Protein AF-A0A927MWQ9-F1 (afdb_monomer)

Mean predicted aligned error: 20.73 Å

Organism: NCBI:txid648752

Nearest PDB structures (foldseek):
  7pga-assembly1_B  TM=5.896E-01  e=6.329E-02  Streptomyces peucetius
  5d4s-assembly1_B  TM=5.441E-01  e=3.940E-01  Bacillus subtilis subsp. subtilis str. 168
  3tqn-assembly2_B  TM=5.685E-01  e=5.028E-01  Coxiella burnetii

pLDDT: mean 70.37, std 17.53, range [33.16, 91.94]

Solvent-accessible surface area (backbone atoms only — not comparable to full-atom values): 16957 Å² total; per-residue (Å²): 124,52,84,83,68,76,65,81,83,90,85,85,72,97,57,63,54,71,65,41,77,80,50,37,62,71,57,45,51,58,53,49,46,38,85,32,76,46,51,57,44,93,63,78,66,34,61,82,68,41,76,72,59,88,68,61,41,71,74,42,64,91,49,90,54,42,32,33,36,33,29,45,63,103,80,45,60,79,43,87,38,74,59,83,85,75,89,52,86,78,53,47,63,75,78,70,35,81,70,84,69,60,54,75,65,55,46,51,48,54,51,49,52,60,71,42,43,67,58,51,53,50,51,53,50,51,54,51,49,49,51,50,51,34,38,74,72,64,78,36,55,70,66,60,56,50,51,53,54,50,52,53,52,52,53,50,50,52,53,48,49,75,76,57,64,99,79,72,94,74,92,64,72,69,68,68,62,52,60,64,60,69,78,69,66,80,82,72,82,90,72,69,80,89,75,70,77,79,82,74,55,67,69,57,55,50,53,50,52,51,53,52,49,33,36,72,75,65,31,36,35,67,72,46,35,47,52,55,43,44,72,73,74,79,27,92,78,66,48,70,71,54,53,54,51,54,52,52,52,34,36,74,72,58,55,30,42,83,73,55,99,67,31,45,42,69,48,78,74,76,72,88,71,132

Secondary structure (DSSP, 8-state):
-GGGTT-------S--STTGGGG-HHHHHHHHTSSEEE---S-STTTTTSTT--S-TTTS---TTEEEEE--STT---EEEEPPP---TTSGGGTTS------HHHHHHHHHHHHHHHHHHHHHHHHHHHHHHHHHTTSS-HHHHHHHHHHHHHHHHHHHHHH---S------HHHHHHHHHTT--------GGG-PPPPPHHHHHHHHHHHHHHHTT--SHHHHHHHHHHTSS-TT--HHHHHHHHHHHHHTTSEEE-STT-EEE--------

Foldseek 3Di:
DVVVVPDDDDDDDPDQACCPPNNDLVVLCVVLQAKDKQAADPDQRNVVSRPQPPDRSPPFDPDPQWTWIFHDDPPTDIDIGGDDDDPDPPPCCVVPVPDPPDDPVSVVVVVVCVVCVVVVVQVVVVVVVVLVVCCVVVVDPPVRSVVVVVVVVVVVVVVCVVVDDPDDPPPDDPVVVVVVVVVPDDDDPDDDPVPDDRDDDPVLVVVLVLLLVQQVVPQFALVSSLVVLVVVVNRPPDDSVNSVVSLVVCVVVVQWDDPPPRTIHGDPPPDPDD

Structure (mmCIF, N/CA/C/O backbone):
data_AF-A0A927MWQ9-F1
#
_entry.id   AF-A0A927MWQ9-F1
#
loop_
_atom_site.group_PDB
_atom_site.id
_atom_site.type_symbol
_atom_site.label_atom_id
_atom_site.label_alt_id
_atom_site.label_comp_id
_atom_site.label_asym_id
_atom_site.label_entity_id
_atom_site.label_seq_id
_atom_site.pdbx_PDB_ins_code
_atom_site.Cartn_x
_atom_site.Cartn_y
_atom_site.Cartn_z
_atom_site.occupancy
_atom_site.B_iso_or_equiv
_atom_site.auth_seq_id
_atom_site.auth_comp_id
_atom_site.auth_asym_id
_atom_site.auth_atom_id
_atom_site.pdbx_PDB_model_num
ATOM 1 N N . MET A 1 1 ? -0.103 0.915 5.806 1.00 45.41 1 MET A N 1
ATOM 2 C CA . MET A 1 1 ? -1.180 1.920 5.985 1.00 45.41 1 MET A CA 1
ATOM 3 C C . MET A 1 1 ? -1.456 2.758 4.732 1.00 45.41 1 MET A C 1
ATOM 5 O O . MET A 1 1 ? -2.535 3.322 4.645 1.00 45.41 1 MET A O 1
ATOM 9 N N . THR A 1 2 ? -0.574 2.782 3.728 1.00 51.47 2 THR A N 1
ATOM 10 C CA . THR A 1 2 ? -0.727 3.578 2.491 1.00 51.47 2 THR A CA 1
ATOM 11 C C . THR A 1 2 ? -1.899 3.175 1.587 1.00 51.47 2 THR A C 1
ATOM 13 O O . THR A 1 2 ? -2.479 4.044 0.949 1.00 51.47 2 THR A O 1
ATOM 16 N N . ARG A 1 3 ? -2.340 1.903 1.594 1.00 53.06 3 ARG A N 1
ATOM 17 C CA . ARG A 1 3 ? -3.482 1.439 0.768 1.00 53.06 3 ARG A CA 1
ATOM 18 C C . ARG A 1 3 ? -4.790 2.209 1.003 1.00 53.06 3 ARG A C 1
ATOM 20 O O . ARG A 1 3 ? -5.595 2.296 0.089 1.00 53.06 3 ARG A O 1
ATOM 27 N N . LYS A 1 4 ? -5.012 2.752 2.207 1.00 55.97 4 LYS A N 1
ATOM 28 C CA . LYS A 1 4 ? -6.242 3.493 2.548 1.00 55.97 4 LYS A CA 1
ATOM 29 C C . LYS A 1 4 ? -6.189 4.970 2.130 1.00 55.97 4 LYS A C 1
ATOM 31 O O . LYS A 1 4 ? -7.224 5.616 2.092 1.00 55.97 4 LYS A O 1
ATOM 36 N N . LEU A 1 5 ? -4.999 5.491 1.830 1.00 62.94 5 LEU A N 1
ATOM 37 C CA . LEU A 1 5 ? -4.763 6.910 1.542 1.00 62.94 5 LEU A CA 1
ATOM 38 C C . LEU A 1 5 ? -4.734 7.223 0.038 1.00 62.94 5 LEU A C 1
ATOM 40 O O . LEU A 1 5 ? -4.478 8.359 -0.332 1.00 62.94 5 LEU A O 1
ATOM 44 N N . GLY A 1 6 ? -4.930 6.228 -0.837 1.00 67.44 6 GLY A N 1
ATOM 45 C CA . GLY A 1 6 ? -4.863 6.427 -2.292 1.00 67.44 6 GLY A CA 1
ATOM 46 C C . GLY A 1 6 ? -3.461 6.750 -2.827 1.00 67.44 6 GLY A C 1
ATOM 47 O O . GLY A 1 6 ? -3.308 7.054 -4.004 1.00 67.44 6 GLY A O 1
ATOM 48 N N . ILE A 1 7 ? -2.425 6.659 -1.988 1.00 72.88 7 ILE A N 1
ATOM 49 C CA . ILE A 1 7 ? -1.042 6.925 -2.389 1.00 72.88 7 ILE A CA 1
ATOM 50 C C . ILE A 1 7 ? -0.521 5.723 -3.177 1.00 72.88 7 ILE A C 1
ATOM 52 O O . ILE A 1 7 ? -0.469 4.601 -2.660 1.00 72.88 7 ILE A O 1
ATOM 56 N N . SER A 1 8 ? -0.115 5.973 -4.421 1.00 73.81 8 SER A N 1
ATOM 57 C CA . SER A 1 8 ? 0.538 4.990 -5.282 1.00 73.81 8 SER A CA 1
ATOM 58 C C . SER A 1 8 ? 2.013 5.338 -5.466 1.00 73.81 8 SER A C 1
ATOM 60 O O . SER A 1 8 ? 2.394 6.506 -5.482 1.00 73.81 8 SER A O 1
ATOM 62 N N . TYR A 1 9 ? 2.848 4.308 -5.581 1.00 79.88 9 TYR A N 1
ATOM 63 C CA . TYR A 1 9 ? 4.270 4.456 -5.867 1.00 79.88 9 TYR A CA 1
ATOM 64 C C . TYR A 1 9 ? 4.565 3.775 -7.196 1.00 79.88 9 TYR A C 1
ATOM 66 O O . TYR A 1 9 ? 4.221 2.607 -7.381 1.00 79.88 9 TYR A O 1
ATOM 74 N N . VAL A 1 10 ? 5.227 4.493 -8.100 1.00 83.31 10 VAL A N 1
ATOM 75 C CA . VAL A 1 10 ? 5.807 3.919 -9.315 1.00 83.31 10 VAL A CA 1
ATOM 76 C C . VAL A 1 10 ? 7.297 3.779 -9.066 1.00 83.31 10 VAL A C 1
ATOM 78 O O . VAL A 1 10 ? 8.009 4.773 -8.943 1.00 83.31 10 VAL A O 1
ATOM 81 N N . VAL A 1 11 ? 7.762 2.538 -8.942 1.00 84.81 11 VAL A N 1
ATOM 82 C CA . VAL A 1 11 ? 9.167 2.247 -8.657 1.00 84.81 11 VAL A CA 1
ATOM 83 C C . VAL A 1 11 ? 9.769 1.528 -9.851 1.00 84.81 11 VAL A C 1
ATOM 85 O O . VAL A 1 11 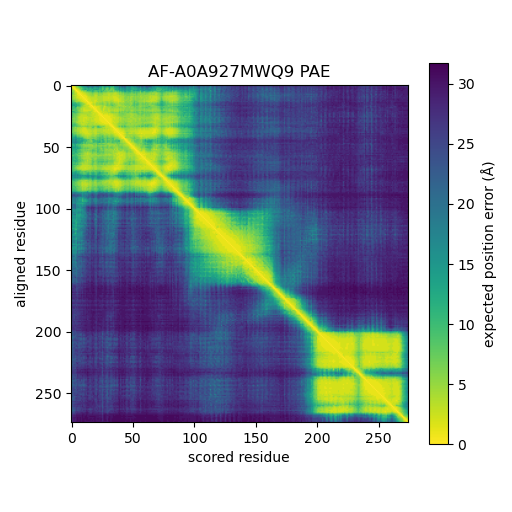? 9.248 0.511 -10.302 1.00 84.81 11 VAL A O 1
ATOM 88 N N . ILE A 1 12 ? 10.868 2.070 -10.368 1.00 86.56 12 ILE A N 1
ATOM 89 C CA . ILE A 1 12 ? 11.536 1.566 -11.565 1.00 86.56 12 ILE A CA 1
ATOM 90 C C . ILE A 1 12 ? 12.977 1.250 -11.192 1.00 86.56 12 ILE A C 1
ATOM 92 O O . ILE A 1 12 ? 13.661 2.061 -10.569 1.00 86.56 12 ILE A O 1
ATOM 96 N N . SER A 1 13 ? 13.449 0.069 -11.579 1.00 84.75 13 SER A N 1
ATOM 97 C CA . SER A 1 13 ? 14.860 -0.279 -11.480 1.00 84.75 13 SER A CA 1
ATOM 98 C C . SER A 1 13 ? 15.329 -0.943 -12.762 1.00 84.75 13 SER A C 1
ATOM 100 O O . SER A 1 13 ? 14.614 -1.749 -13.353 1.00 84.75 13 SER A O 1
ATOM 102 N N . GLN A 1 14 ? 16.546 -0.605 -13.180 1.00 84.25 14 GLN A N 1
ATOM 103 C CA . GLN A 1 14 ? 17.229 -1.268 -14.292 1.00 84.25 14 GLN A CA 1
ATOM 104 C C . GLN A 1 14 ? 17.866 -2.594 -13.860 1.00 84.25 14 GLN A C 1
ATOM 106 O O . GLN A 1 14 ? 18.184 -3.433 -14.699 1.00 84.25 14 GLN A O 1
ATOM 111 N N . TYR A 1 15 ? 18.057 -2.786 -12.551 1.00 80.81 15 TYR A N 1
ATOM 112 C CA . TYR A 1 15 ? 18.661 -3.980 -11.987 1.00 80.81 15 TYR A CA 1
ATOM 113 C C . TYR A 1 15 ? 17.627 -4.759 -11.180 1.00 80.81 15 TYR A C 1
ATOM 115 O O . TYR A 1 15 ? 16.856 -4.190 -10.411 1.00 80.81 15 TYR A O 1
ATOM 123 N N . ALA A 1 16 ? 17.624 -6.077 -11.335 1.00 70.44 16 ALA A N 1
ATOM 124 C CA . ALA A 1 16 ? 16.647 -6.960 -10.704 1.00 70.44 16 ALA A CA 1
ATOM 125 C C . ALA A 1 16 ? 17.292 -7.965 -9.731 1.00 70.44 16 ALA A C 1
ATOM 127 O O . ALA A 1 16 ? 16.778 -9.063 -9.540 1.00 70.44 16 ALA A O 1
ATOM 128 N N . GLY A 1 17 ? 18.449 -7.617 -9.159 1.00 75.00 17 GLY A N 1
ATOM 129 C CA . GLY A 1 17 ? 19.156 -8.448 -8.181 1.00 75.00 17 GLY A CA 1
ATOM 130 C C . GLY A 1 17 ? 18.901 -8.038 -6.727 1.00 75.00 17 GLY A C 1
ATOM 131 O O . GLY A 1 17 ? 18.121 -7.134 -6.440 1.00 75.00 17 GLY A O 1
ATOM 132 N N . LEU A 1 18 ? 19.603 -8.687 -5.792 1.00 78.19 18 LEU A N 1
ATOM 133 C CA . LEU A 1 18 ? 19.483 -8.416 -4.353 1.00 78.19 18 LEU A CA 1
ATOM 134 C C . LEU A 1 18 ? 19.616 -6.935 -3.948 1.00 78.19 18 LEU A C 1
ATOM 136 O O . LEU A 1 18 ? 18.773 -6.496 -3.172 1.00 78.19 18 LEU A O 1
ATOM 140 N N . PRO A 1 19 ? 20.604 -6.152 -4.434 1.00 81.69 19 PRO A N 1
ATOM 141 C CA . PRO A 1 19 ? 20.766 -4.754 -4.021 1.00 81.69 19 PRO A CA 1
ATOM 142 C C . PRO A 1 19 ? 19.640 -3.823 -4.491 1.00 81.69 19 PRO A C 1
ATOM 144 O O . PRO A 1 19 ? 19.585 -2.667 -4.070 1.00 81.69 19 PRO A O 1
ATOM 147 N N . THR A 1 20 ? 18.726 -4.290 -5.344 1.00 78.62 20 THR A N 1
ATOM 148 C CA . THR A 1 20 ? 17.579 -3.494 -5.777 1.00 78.62 20 THR A CA 1
ATOM 149 C C . THR A 1 20 ? 16.723 -3.094 -4.573 1.00 78.62 20 THR A C 1
ATOM 151 O O . THR A 1 20 ? 16.452 -3.903 -3.686 1.00 78.62 20 THR A O 1
ATOM 154 N N . PHE A 1 21 ? 16.317 -1.822 -4.538 1.00 81.06 21 PHE A N 1
ATOM 155 C CA . PHE A 1 21 ? 15.5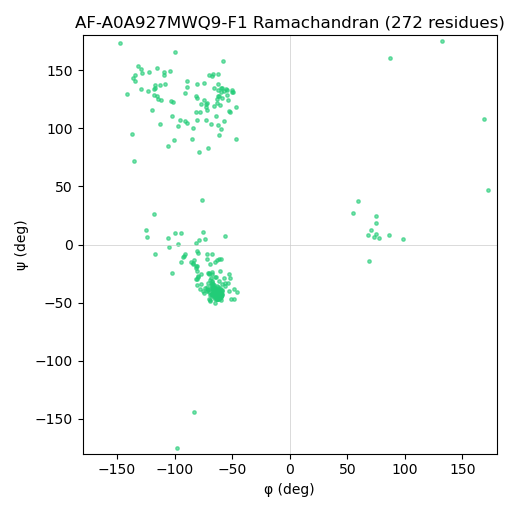91 -1.206 -3.417 1.00 81.06 21 PHE A CA 1
ATOM 156 C C . PHE A 1 21 ? 16.360 -1.239 -2.085 1.00 81.06 21 PHE A C 1
ATOM 158 O O . PHE A 1 21 ? 15.780 -1.436 -1.019 1.00 81.06 21 PHE A O 1
ATOM 165 N N . GLY A 1 22 ? 17.682 -1.049 -2.150 1.00 80.25 22 GLY A N 1
ATOM 166 C CA . GLY A 1 22 ? 18.538 -0.924 -0.968 1.00 80.25 22 GLY A CA 1
ATOM 167 C C . GLY A 1 22 ? 18.806 -2.246 -0.250 1.00 80.25 22 GLY A C 1
ATOM 168 O O . GLY A 1 22 ? 19.159 -2.232 0.923 1.00 80.25 22 GLY A O 1
ATOM 169 N N . GLY A 1 23 ? 18.601 -3.389 -0.914 1.00 80.38 23 GLY A N 1
ATOM 170 C CA . GLY A 1 23 ? 18.793 -4.706 -0.298 1.00 80.38 23 GLY A CA 1
ATOM 171 C C . GLY A 1 23 ? 17.711 -5.096 0.712 1.00 80.38 23 GLY A C 1
ATOM 172 O O . GLY A 1 23 ? 17.831 -6.126 1.372 1.00 80.38 23 GLY A O 1
ATOM 173 N N . LEU A 1 24 ? 16.649 -4.297 0.842 1.00 81.50 24 LEU A N 1
ATOM 174 C CA . LEU A 1 24 ? 15.590 -4.527 1.815 1.00 81.50 24 LEU A CA 1
ATOM 175 C C . LEU A 1 24 ? 14.558 -5.517 1.265 1.00 81.50 24 LEU A C 1
ATOM 177 O O . LEU A 1 24 ? 13.647 -5.145 0.521 1.00 81.50 24 LEU A O 1
ATOM 181 N N . GLU A 1 25 ? 14.666 -6.777 1.690 1.00 81.69 25 GLU A N 1
ATOM 182 C CA . GLU A 1 25 ? 13.716 -7.848 1.351 1.00 81.69 25 GLU A CA 1
ATOM 183 C C . GLU A 1 25 ? 12.244 -7.448 1.552 1.00 81.69 25 GLU A C 1
ATOM 185 O O . GLU A 1 25 ? 11.448 -7.642 0.630 1.00 81.69 25 GLU A O 1
ATOM 190 N N . PRO A 1 26 ? 11.842 -6.837 2.690 1.00 82.12 26 PRO A N 1
ATOM 191 C CA . PRO A 1 26 ? 10.433 -6.529 2.930 1.00 82.12 26 PRO A CA 1
ATOM 192 C C . PRO A 1 26 ? 9.889 -5.476 1.965 1.00 82.12 26 PRO A C 1
ATOM 194 O O . PRO A 1 26 ? 8.724 -5.538 1.569 1.00 82.12 26 PRO A O 1
ATOM 197 N N . LEU A 1 27 ? 10.733 -4.521 1.563 1.00 82.19 27 LEU A N 1
ATOM 198 C CA . LEU A 1 27 ? 10.372 -3.487 0.601 1.00 82.19 27 LEU A CA 1
ATOM 199 C C . LEU A 1 27 ? 10.219 -4.094 -0.793 1.00 82.19 27 LEU A C 1
ATOM 201 O O . LEU A 1 27 ? 9.202 -3.872 -1.448 1.00 82.19 27 LEU A O 1
ATOM 205 N N . ARG A 1 28 ? 11.184 -4.918 -1.214 1.00 80.19 28 ARG A N 1
ATOM 206 C CA . ARG A 1 28 ? 11.127 -5.617 -2.500 1.00 80.19 28 ARG A CA 1
ATOM 207 C C . ARG A 1 28 ? 9.906 -6.528 -2.585 1.00 80.19 28 ARG A C 1
ATOM 209 O O . ARG A 1 28 ? 9.162 -6.431 -3.553 1.00 80.19 28 ARG A O 1
ATOM 216 N N . SER A 1 29 ? 9.656 -7.335 -1.557 1.00 78.62 29 SER A N 1
ATOM 217 C CA . SER A 1 29 ? 8.474 -8.197 -1.474 1.00 78.62 29 SER A CA 1
ATOM 218 C C . SER A 1 29 ? 7.176 -7.384 -1.517 1.00 78.62 29 SER A C 1
ATOM 220 O O . SER A 1 29 ? 6.274 -7.710 -2.280 1.00 78.62 29 SER A O 1
ATOM 222 N N . SER A 1 30 ? 7.098 -6.257 -0.801 1.00 79.94 30 SER A N 1
ATOM 223 C CA . SER A 1 30 ? 5.904 -5.397 -0.808 1.00 79.94 30 SER A CA 1
ATOM 224 C C . SER A 1 30 ? 5.643 -4.724 -2.160 1.00 79.94 30 SER A C 1
ATOM 226 O O . SER A 1 30 ? 4.485 -4.585 -2.552 1.00 79.94 30 SER A O 1
ATOM 228 N N . ILE A 1 31 ? 6.698 -4.308 -2.870 1.00 80.12 31 ILE A N 1
ATOM 229 C CA . ILE A 1 31 ? 6.603 -3.720 -4.215 1.00 80.12 31 ILE A CA 1
ATOM 230 C C . ILE A 1 31 ? 6.183 -4.793 -5.224 1.00 80.12 31 ILE A C 1
ATOM 232 O O . ILE A 1 31 ? 5.233 -4.592 -5.979 1.00 80.12 31 ILE A O 1
ATOM 236 N N . MET A 1 32 ? 6.848 -5.950 -5.198 1.00 77.81 32 MET A N 1
ATOM 237 C CA . MET A 1 32 ? 6.565 -7.069 -6.103 1.00 77.81 32 MET A CA 1
ATOM 238 C C . MET A 1 32 ? 5.199 -7.705 -5.833 1.00 77.81 32 MET A C 1
ATOM 240 O O . MET A 1 32 ? 4.584 -8.243 -6.748 1.00 77.81 32 MET A O 1
ATOM 244 N N . ALA A 1 33 ? 4.682 -7.585 -4.605 1.00 76.00 33 ALA A N 1
ATOM 245 C CA . ALA A 1 33 ? 3.357 -8.078 -4.262 1.00 76.00 33 ALA A CA 1
ATOM 246 C C . ALA A 1 33 ? 2.197 -7.266 -4.862 1.00 76.00 33 ALA A C 1
ATOM 248 O O . ALA A 1 33 ? 1.041 -7.697 -4.809 1.00 76.00 33 ALA A O 1
ATOM 249 N N . GLY A 1 34 ? 2.487 -6.078 -5.397 1.00 74.88 34 GLY A N 1
ATOM 250 C CA . GLY A 1 34 ? 1.535 -5.248 -6.123 1.00 74.88 34 GLY A CA 1
ATOM 251 C C . GLY A 1 34 ? 1.382 -5.655 -7.591 1.00 74.88 34 GLY A C 1
ATOM 252 O O . GLY A 1 34 ? 1.406 -6.833 -7.943 1.00 74.88 34 GLY A O 1
AT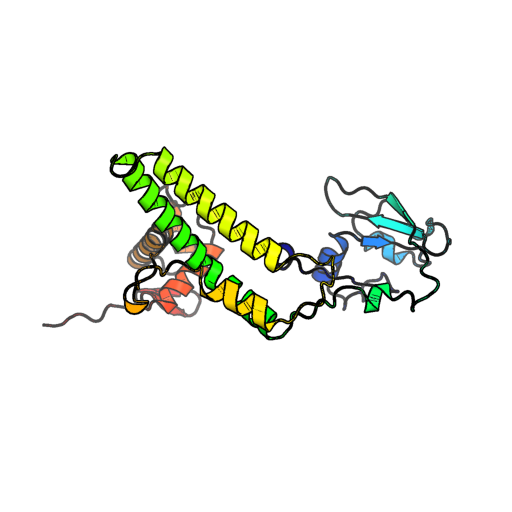OM 253 N N . ASN A 1 35 ? 1.203 -4.648 -8.449 1.00 80.75 35 ASN A N 1
ATOM 254 C CA . ASN A 1 35 ? 1.271 -4.807 -9.899 1.00 80.75 35 ASN A CA 1
ATOM 255 C C . ASN A 1 35 ? 2.715 -4.545 -10.328 1.00 80.75 35 ASN A C 1
ATOM 257 O O . ASN A 1 35 ? 3.149 -3.392 -10.318 1.00 80.75 35 ASN A O 1
ATOM 261 N N . ALA A 1 36 ? 3.451 -5.590 -10.690 1.00 85.31 36 ALA A N 1
ATOM 262 C CA . ALA A 1 36 ? 4.811 -5.449 -11.195 1.00 85.31 36 ALA A CA 1
ATOM 263 C C . ALA A 1 36 ? 4.873 -5.771 -12.693 1.00 85.31 36 ALA A C 1
ATOM 265 O O . ALA A 1 36 ? 4.102 -6.577 -13.217 1.00 85.31 36 ALA A O 1
ATOM 266 N N . LEU A 1 37 ? 5.788 -5.096 -13.385 1.00 87.62 37 LEU A N 1
ATOM 267 C CA . LEU A 1 37 ? 6.090 -5.318 -14.794 1.00 87.62 37 LEU A CA 1
ATOM 268 C C . LEU A 1 37 ? 7.515 -5.838 -14.905 1.00 87.62 37 LEU A C 1
ATOM 270 O O . LEU A 1 37 ? 8.447 -5.217 -14.394 1.00 87.62 37 LEU A O 1
ATOM 274 N N . VAL A 1 38 ? 7.681 -6.953 -15.605 1.00 87.81 38 VAL A N 1
ATOM 275 C CA . VAL A 1 38 ? 8.994 -7.533 -15.885 1.00 87.81 38 VAL A CA 1
ATOM 276 C C . VAL A 1 38 ? 9.289 -7.411 -17.360 1.00 87.81 38 VAL A C 1
ATOM 278 O O . VAL A 1 38 ? 8.518 -7.852 -18.209 1.00 87.81 38 VAL A O 1
ATOM 281 N N . MET A 1 39 ? 10.419 -6.787 -17.655 1.00 89.00 39 MET A N 1
ATOM 282 C CA . MET A 1 39 ? 10.951 -6.659 -19.003 1.00 89.00 39 MET A CA 1
ATOM 283 C C . MET A 1 39 ? 12.043 -7.699 -19.226 1.00 89.00 39 MET A C 1
ATOM 285 O O . MET A 1 39 ? 12.574 -8.280 -18.276 1.00 89.00 39 MET A O 1
ATOM 289 N N . TYR A 1 40 ? 12.401 -7.890 -20.493 1.00 88.44 40 TYR A N 1
ATOM 290 C CA . TYR A 1 40 ? 13.542 -8.712 -20.863 1.00 88.44 40 TYR A CA 1
ATOM 291 C C . TYR A 1 40 ? 14.793 -8.311 -20.070 1.00 88.44 40 TYR A C 1
ATOM 293 O O . TYR A 1 40 ? 15.159 -7.136 -19.984 1.00 88.44 40 TYR A O 1
ATOM 301 N N . THR A 1 41 ? 15.474 -9.311 -19.526 1.00 85.50 41 THR A N 1
ATOM 302 C CA . THR A 1 41 ? 16.760 -9.164 -18.844 1.00 85.50 41 THR A CA 1
ATOM 303 C C . THR A 1 41 ? 17.721 -10.212 -19.372 1.00 85.50 41 THR A C 1
ATOM 305 O O . THR A 1 41 ? 17.308 -11.263 -19.846 1.00 85.50 41 THR A O 1
ATOM 308 N N . ARG A 1 42 ? 19.023 -9.928 -19.297 1.00 83.12 42 ARG A N 1
ATOM 309 C CA . ARG A 1 42 ? 20.085 -10.888 -19.644 1.00 83.12 42 ARG A CA 1
ATOM 310 C C . ARG A 1 42 ? 20.572 -11.697 -18.444 1.00 83.12 42 ARG A C 1
ATOM 312 O O . ARG A 1 42 ? 21.351 -12.630 -18.609 1.00 83.12 42 ARG A O 1
ATOM 319 N N . SER A 1 43 ? 20.160 -11.321 -17.236 1.00 78.50 43 SER A N 1
ATOM 320 C CA . SER A 1 43 ? 20.597 -11.982 -16.009 1.00 78.50 43 SER A CA 1
ATOM 321 C C . SER A 1 43 ? 19.675 -13.148 -15.659 1.00 78.50 43 SER A C 1
ATOM 323 O O . SER A 1 43 ? 18.462 -13.030 -15.781 1.00 78.50 43 SER A O 1
ATOM 325 N N . LYS A 1 44 ? 20.250 -14.255 -15.173 1.00 71.12 44 LYS A N 1
ATOM 326 C CA . LYS A 1 44 ? 19.518 -15.420 -14.632 1.00 71.12 44 LYS A CA 1
ATOM 327 C C . LYS A 1 44 ? 19.074 -15.234 -13.180 1.00 71.12 44 LYS A C 1
ATOM 329 O O . LYS A 1 44 ? 18.170 -15.911 -12.709 1.00 71.12 44 LYS A O 1
ATOM 334 N N . SER A 1 45 ? 19.708 -14.307 -12.464 1.00 68.94 45 SER A N 1
ATOM 335 C CA . SER A 1 45 ? 19.424 -14.021 -11.054 1.00 68.94 45 SER A CA 1
ATOM 336 C C . SER A 1 45 ? 17.993 -13.530 -10.741 1.00 68.94 45 SER A C 1
ATOM 338 O O . SER A 1 45 ? 17.534 -13.821 -9.639 1.00 68.94 45 SER A O 1
ATOM 340 N N . PRO A 1 46 ? 17.276 -12.804 -11.624 1.00 64.81 46 PRO A N 1
ATOM 341 C CA . PRO A 1 46 ? 15.959 -12.242 -11.313 1.00 64.81 46 PRO A CA 1
ATOM 342 C C . PRO A 1 46 ? 14.835 -13.270 -11.159 1.00 64.81 46 PRO A C 1
ATOM 344 O O . PRO A 1 46 ? 13.919 -13.029 -10.378 1.00 64.81 46 PRO A O 1
ATOM 347 N N . GLY A 1 47 ? 14.903 -14.409 -11.862 1.00 61.78 47 GLY A N 1
ATOM 348 C CA . GLY A 1 47 ? 13.825 -15.410 -11.872 1.00 61.78 47 GLY A CA 1
ATOM 349 C C . GLY A 1 47 ? 13.497 -15.965 -10.482 1.00 61.78 47 GLY A C 1
ATOM 350 O O . GLY A 1 47 ? 12.334 -16.164 -10.157 1.00 61.78 47 GLY A O 1
ATOM 351 N N . ASN A 1 48 ? 14.508 -16.102 -9.618 1.00 67.38 48 ASN A N 1
ATOM 352 C CA . ASN A 1 48 ? 14.332 -16.579 -8.240 1.00 67.38 48 ASN A CA 1
ATOM 353 C C . ASN A 1 48 ? 13.974 -15.463 -7.246 1.00 67.38 48 ASN A C 1
ATOM 355 O O . ASN A 1 48 ? 13.566 -15.744 -6.124 1.00 67.38 48 ASN A O 1
ATOM 359 N N . LEU A 1 49 ? 14.166 -14.198 -7.629 1.00 68.69 49 LEU A N 1
ATOM 360 C CA . LEU A 1 49 ? 13.939 -13.036 -6.761 1.00 68.69 49 LEU A CA 1
ATOM 361 C C . LEU A 1 49 ? 12.539 -12.440 -6.935 1.00 68.69 49 LEU A C 1
ATOM 363 O O . LEU A 1 49 ? 12.099 -11.649 -6.100 1.00 68.69 49 LEU A O 1
ATOM 367 N N . MET A 1 50 ? 11.841 -12.818 -8.006 1.00 72.50 50 MET A N 1
ATOM 368 C CA . MET A 1 50 ? 10.475 -12.404 -8.306 1.00 72.50 50 MET A CA 1
ATOM 369 C C . MET A 1 50 ? 9.517 -13.564 -8.036 1.00 72.50 50 MET A C 1
ATOM 371 O O . MET A 1 50 ? 9.170 -14.332 -8.932 1.00 72.50 50 MET A O 1
ATOM 375 N N . ALA A 1 51 ? 9.100 -13.704 -6.778 1.00 66.38 51 ALA A N 1
ATOM 376 C CA . ALA A 1 51 ? 8.136 -14.726 -6.384 1.00 66.38 51 ALA A CA 1
ATOM 377 C C . ALA A 1 51 ? 6.854 -14.622 -7.234 1.00 66.38 51 ALA A C 1
ATOM 379 O O . ALA A 1 51 ? 6.270 -13.547 -7.338 1.00 66.38 51 ALA A O 1
ATOM 380 N N . GLY A 1 52 ? 6.411 -15.732 -7.835 1.00 68.75 52 GLY A N 1
ATOM 381 C CA . GLY A 1 52 ? 5.201 -15.776 -8.669 1.00 68.75 52 GLY A CA 1
ATOM 382 C C . GLY A 1 52 ? 5.403 -15.412 -10.144 1.00 68.75 52 GLY A C 1
ATOM 383 O O . GLY A 1 52 ? 4.419 -15.287 -10.871 1.00 68.75 52 GLY A O 1
ATOM 384 N N . LEU A 1 53 ? 6.647 -15.252 -10.606 1.00 74.25 53 LEU A N 1
ATOM 385 C CA . LEU A 1 53 ? 6.932 -15.165 -12.032 1.00 74.25 53 LEU A CA 1
ATOM 386 C C . LEU A 1 53 ? 6.971 -16.564 -12.663 1.00 74.25 53 LEU A C 1
ATOM 388 O O . LEU A 1 53 ? 7.927 -17.308 -12.477 1.00 74.25 53 LEU A O 1
ATOM 392 N N . GLU A 1 54 ? 5.947 -16.905 -13.439 1.00 75.31 54 GLU A N 1
ATOM 393 C CA . GLU A 1 54 ? 5.886 -18.183 -14.168 1.00 75.31 54 GLU A CA 1
ATOM 394 C C . GLU A 1 54 ? 6.682 -18.166 -15.486 1.00 75.31 54 GLU A C 1
ATOM 396 O O . GLU A 1 54 ? 7.015 -19.215 -16.030 1.00 75.31 54 GLU A O 1
ATOM 401 N N . VAL A 1 55 ? 6.991 -16.975 -16.009 1.00 78.06 55 VAL A N 1
ATOM 402 C CA . VAL A 1 55 ? 7.669 -16.787 -17.299 1.00 78.06 55 VAL A CA 1
ATOM 403 C C . VAL A 1 55 ? 9.131 -16.437 -17.069 1.00 78.06 55 VAL A C 1
ATOM 405 O O . VAL A 1 55 ? 9.429 -15.431 -16.435 1.00 78.06 55 VAL A O 1
ATOM 408 N N . ASP A 1 56 ? 10.052 -17.213 -17.636 1.00 82.62 56 ASP A N 1
ATOM 409 C CA . ASP A 1 56 ? 11.480 -16.903 -17.560 1.00 82.62 56 ASP A CA 1
ATOM 410 C C . ASP A 1 56 ? 11.770 -15.532 -18.217 1.00 82.62 56 ASP A C 1
ATOM 412 O O . ASP A 1 56 ? 11.537 -15.377 -19.425 1.00 82.62 56 ASP A O 1
ATOM 416 N N . PRO A 1 57 ? 12.313 -14.543 -17.474 1.00 83.25 57 PRO A N 1
ATOM 417 C CA . PRO A 1 57 ? 12.692 -13.241 -18.015 1.00 83.25 57 PRO A CA 1
ATOM 418 C C . PRO A 1 57 ? 13.613 -13.284 -19.243 1.00 83.25 57 PRO A C 1
ATOM 420 O O . PRO A 1 57 ? 13.615 -12.340 -20.036 1.00 83.25 57 PRO A O 1
ATOM 423 N N . LEU A 1 58 ? 14.395 -14.359 -19.407 1.00 84.94 58 LEU A N 1
ATOM 424 C CA . LEU A 1 58 ? 15.271 -14.564 -20.565 1.00 84.94 58 LEU A CA 1
ATOM 425 C C . LEU A 1 58 ? 14.505 -14.877 -21.853 1.00 84.94 58 LEU A C 1
ATOM 427 O O . LEU A 1 58 ? 15.025 -14.657 -22.946 1.00 84.94 58 LEU A O 1
ATOM 431 N N . THR A 1 59 ? 13.292 -15.413 -21.726 1.00 85.62 59 THR A N 1
ATOM 432 C CA . THR A 1 59 ? 12.455 -15.844 -22.856 1.00 85.62 59 THR A CA 1
ATOM 433 C C . THR A 1 59 ? 11.521 -14.741 -23.350 1.00 85.62 59 THR A C 1
ATOM 435 O O . THR A 1 59 ? 10.901 -14.876 -24.404 1.00 85.62 59 THR A O 1
ATOM 438 N N . ILE A 1 60 ? 11.444 -13.623 -22.618 1.00 86.62 60 ILE A N 1
ATOM 439 C CA . ILE A 1 60 ? 10.634 -12.465 -22.995 1.00 86.62 60 ILE A CA 1
ATOM 440 C C . ILE A 1 60 ? 11.158 -11.887 -24.325 1.00 86.62 60 ILE A C 1
ATOM 442 O O . ILE A 1 60 ? 12.366 -11.669 -24.462 1.00 86.62 60 ILE A O 1
ATOM 446 N N . PRO A 1 61 ? 10.282 -11.583 -25.303 1.00 85.69 61 PRO A N 1
ATOM 447 C CA . PRO A 1 61 ? 10.694 -10.968 -26.560 1.00 85.69 61 PRO A CA 1
ATOM 448 C C . PRO A 1 61 ? 11.471 -9.663 -26.343 1.00 85.69 61 PRO A C 1
ATOM 450 O O . PRO A 1 61 ? 11.027 -8.778 -25.613 1.00 85.69 61 PRO A O 1
ATOM 453 N N . GLN A 1 62 ? 12.591 -9.494 -27.052 1.00 87.62 62 GLN A N 1
ATOM 454 C CA . GLN A 1 62 ? 13.417 -8.273 -27.033 1.00 87.62 62 GLN A CA 1
ATOM 455 C C . GLN A 1 62 ? 12.797 -7.131 -27.859 1.00 87.62 62 GLN A C 1
ATOM 457 O O . GLN A 1 62 ? 13.480 -6.392 -28.568 1.00 87.62 62 GLN A O 1
ATOM 462 N N . ILE A 1 63 ? 11.474 -6.998 -27.801 1.00 86.94 63 ILE A N 1
ATOM 463 C CA . ILE A 1 63 ? 10.726 -5.951 -28.487 1.00 86.94 63 ILE A CA 1
ATOM 464 C C . ILE A 1 63 ? 10.600 -4.769 -27.528 1.00 86.94 63 ILE A C 1
ATOM 466 O O . ILE A 1 63 ? 10.201 -4.920 -26.372 1.00 86.94 63 ILE A O 1
ATOM 470 N N . LYS A 1 64 ? 10.933 -3.565 -28.004 1.00 84.19 64 LYS A N 1
ATOM 471 C CA . LYS A 1 64 ? 10.826 -2.343 -27.198 1.00 84.19 64 LYS A CA 1
ATOM 472 C C . LYS A 1 64 ? 9.390 -2.152 -26.701 1.00 84.19 64 LYS A C 1
ATOM 474 O O . LYS A 1 64 ? 8.442 -2.241 -27.479 1.00 84.19 64 LYS A O 1
ATOM 479 N N . GLY A 1 65 ? 9.248 -1.861 -25.409 1.00 83.62 65 GLY A N 1
ATOM 480 C CA . GLY A 1 65 ? 7.949 -1.648 -24.769 1.00 83.62 65 GLY A CA 1
ATOM 481 C C . GLY A 1 65 ? 7.170 -2.928 -24.459 1.00 83.62 65 GLY A C 1
ATOM 482 O O . GLY A 1 65 ? 6.029 -2.822 -24.020 1.00 83.62 65 GLY A O 1
ATOM 483 N N . TYR A 1 66 ? 7.748 -4.114 -24.668 1.00 88.81 66 TYR A N 1
ATOM 484 C CA . TYR A 1 66 ? 7.140 -5.376 -24.255 1.00 88.81 66 TYR A CA 1
ATOM 485 C C . TYR A 1 66 ? 7.556 -5.734 -22.825 1.00 88.81 66 TYR A C 1
ATOM 487 O O . TYR A 1 66 ? 8.725 -5.620 -22.454 1.00 88.81 66 TYR A O 1
ATOM 495 N N . ALA A 1 67 ? 6.592 -6.163 -22.022 1.00 89.31 67 ALA A N 1
ATOM 496 C CA . ALA A 1 67 ? 6.799 -6.639 -20.663 1.00 89.31 67 ALA A CA 1
ATOM 497 C C . ALA A 1 67 ? 5.775 -7.732 -20.345 1.00 89.31 67 ALA A C 1
ATOM 499 O O . ALA A 1 67 ? 4.851 -7.978 -21.114 1.00 89.31 67 ALA A O 1
ATOM 500 N N . TYR A 1 68 ? 5.912 -8.363 -19.190 1.00 88.25 68 TYR A N 1
ATOM 501 C CA . TYR A 1 68 ? 4.881 -9.214 -18.614 1.00 88.25 68 TYR A CA 1
ATOM 502 C C . TYR A 1 68 ? 4.417 -8.618 -17.293 1.00 88.25 68 TYR A C 1
ATOM 504 O O . TYR A 1 68 ? 5.232 -8.186 -16.476 1.00 88.25 68 TYR A O 1
ATOM 512 N N . THR A 1 69 ? 3.104 -8.582 -17.084 1.00 88.25 69 THR A N 1
ATOM 513 C CA . THR A 1 69 ? 2.534 -8.261 -15.780 1.00 88.25 69 THR A CA 1
ATOM 514 C C . THR A 1 69 ? 2.712 -9.447 -14.854 1.00 88.25 69 THR A C 1
ATOM 516 O O . THR A 1 69 ? 2.458 -10.583 -15.247 1.00 88.25 69 THR A O 1
ATOM 519 N N . MET A 1 70 ? 3.053 -9.178 -13.604 1.00 82.50 70 MET A N 1
ATOM 520 C CA . MET A 1 70 ? 2.986 -10.151 -12.526 1.00 82.50 70 MET A CA 1
ATOM 521 C C . MET A 1 70 ? 2.216 -9.568 -11.351 1.00 82.50 70 MET A C 1
ATOM 523 O O . MET A 1 70 ? 2.262 -8.365 -11.077 1.00 82.50 70 MET A O 1
ATOM 527 N N . ARG A 1 71 ? 1.519 -10.451 -10.645 1.00 75.88 71 ARG A N 1
ATOM 528 C CA . ARG A 1 71 ? 0.885 -10.153 -9.368 1.00 75.88 71 ARG A CA 1
ATOM 529 C C . ARG A 1 71 ? 1.049 -11.365 -8.475 1.00 75.88 71 ARG A C 1
ATOM 531 O O . ARG A 1 71 ? 0.702 -12.465 -8.889 1.00 75.88 71 ARG A O 1
ATOM 538 N N . THR A 1 72 ? 1.529 -11.182 -7.253 1.00 66.81 72 THR A N 1
ATOM 539 C CA . THR A 1 72 ? 1.614 -12.298 -6.302 1.00 66.81 72 THR A CA 1
ATOM 540 C C . THR A 1 72 ? 0.257 -12.563 -5.646 1.00 66.81 72 THR A C 1
ATOM 542 O O . THR A 1 72 ? -0.427 -11.617 -5.248 1.00 66.81 72 THR A O 1
ATOM 545 N N . GLY A 1 73 ? -0.124 -13.834 -5.484 1.00 66.88 73 GLY A N 1
ATOM 546 C CA . GLY A 1 73 ? -1.326 -14.265 -4.754 1.00 66.88 73 GLY A CA 1
ATOM 547 C C . GLY A 1 73 ? -2.175 -15.288 -5.519 1.00 66.88 73 GLY A C 1
ATOM 548 O O . GLY A 1 73 ? -1.912 -15.566 -6.682 1.00 66.88 73 GLY A O 1
ATOM 549 N N . ALA A 1 74 ? -3.231 -15.814 -4.885 1.00 55.88 74 ALA A N 1
ATOM 550 C CA . ALA A 1 74 ? -4.069 -16.916 -5.403 1.00 55.88 74 ALA A CA 1
ATOM 551 C C . ALA A 1 74 ? -4.772 -16.649 -6.755 1.00 55.88 74 ALA A C 1
ATOM 553 O O . ALA A 1 74 ? -5.318 -17.556 -7.371 1.00 55.88 74 ALA A O 1
ATOM 554 N N . THR A 1 75 ? -4.789 -15.397 -7.207 1.00 61.75 75 THR A N 1
ATOM 555 C CA . THR A 1 75 ? -5.406 -14.942 -8.468 1.00 61.75 75 THR A CA 1
ATOM 556 C C . THR A 1 75 ? -4.414 -14.188 -9.355 1.00 61.75 75 THR A C 1
ATOM 558 O O . THR A 1 75 ? -4.813 -13.495 -10.289 1.00 61.75 75 THR A O 1
ATOM 561 N N . GLY A 1 76 ? -3.121 -14.251 -9.031 1.00 64.56 76 GLY A N 1
ATOM 562 C CA . GLY A 1 76 ? -2.068 -13.681 -9.854 1.00 64.56 76 GLY A CA 1
ATOM 563 C C . GLY A 1 76 ? -1.984 -14.417 -11.182 1.00 64.56 76 GLY A C 1
ATOM 564 O O . GLY A 1 76 ? -1.765 -15.621 -11.192 1.00 64.56 76 GLY A O 1
ATOM 565 N N . ARG A 1 77 ? -2.193 -13.714 -12.297 1.00 71.94 77 ARG A N 1
ATOM 566 C CA . ARG A 1 77 ? -1.973 -14.255 -13.641 1.00 71.94 77 ARG A CA 1
ATOM 567 C C . ARG A 1 77 ? -0.879 -13.452 -14.314 1.00 71.94 77 ARG A C 1
ATOM 569 O O . ARG A 1 77 ? -0.869 -12.223 -14.223 1.00 71.94 77 ARG A O 1
ATOM 576 N N . VAL A 1 78 ? 0.015 -14.154 -14.997 1.00 82.62 78 VAL A N 1
ATOM 577 C CA . VAL A 1 78 ? 1.005 -13.526 -15.863 1.00 82.62 78 VAL A CA 1
ATOM 578 C C . VAL A 1 78 ? 0.339 -13.205 -17.199 1.00 82.62 78 VAL A C 1
ATOM 580 O O . VAL A 1 78 ? -0.307 -14.064 -17.795 1.00 82.62 78 VAL A O 1
ATOM 583 N N . ALA A 1 79 ? 0.454 -11.960 -17.658 1.00 85.44 79 ALA A N 1
ATOM 584 C CA . ALA A 1 79 ? -0.121 -11.525 -18.928 1.00 85.44 79 ALA A CA 1
ATOM 585 C C . ALA A 1 79 ? 0.877 -10.654 -19.699 1.00 85.44 79 ALA A C 1
ATOM 587 O O . ALA A 1 79 ? 1.616 -9.881 -19.084 1.00 85.44 79 ALA A O 1
ATOM 588 N N . PRO A 1 80 ? 0.923 -10.758 -21.037 1.00 87.19 80 PRO A N 1
ATOM 589 C CA . PRO A 1 80 ? 1.752 -9.878 -21.840 1.00 87.19 80 PRO A CA 1
ATOM 590 C C . PRO A 1 80 ? 1.241 -8.440 -21.736 1.00 87.19 80 PRO A C 1
ATOM 592 O O . PRO A 1 80 ? 0.048 -8.164 -21.856 1.00 87.19 80 PRO A O 1
ATOM 595 N N . PHE A 1 81 ? 2.169 -7.518 -21.541 1.00 88.44 81 PHE A N 1
ATOM 596 C CA . PHE A 1 81 ? 1.935 -6.088 -21.486 1.00 88.44 81 PHE A CA 1
ATOM 597 C C . PHE A 1 81 ? 2.700 -5.407 -22.613 1.00 88.44 81 PHE A C 1
ATOM 599 O O . PHE A 1 81 ? 3.888 -5.655 -22.826 1.00 88.44 81 PHE A O 1
ATOM 606 N N . ARG A 1 82 ? 2.025 -4.500 -23.317 1.00 87.00 82 ARG A N 1
ATOM 607 C CA . ARG A 1 82 ? 2.645 -3.651 -24.329 1.00 87.00 82 ARG A CA 1
ATOM 608 C C . ARG A 1 82 ? 2.463 -2.200 -23.929 1.00 87.00 82 ARG A C 1
ATOM 610 O O . ARG A 1 82 ? 1.342 -1.703 -23.888 1.00 87.00 82 ARG A O 1
ATOM 617 N N . ASN A 1 83 ? 3.572 -1.527 -23.660 1.00 84.75 83 ASN A N 1
ATOM 618 C CA . ASN A 1 83 ? 3.556 -0.106 -23.382 1.00 84.75 83 ASN A CA 1
ATOM 619 C C . ASN A 1 83 ? 3.225 0.686 -24.655 1.00 84.75 83 ASN A C 1
ATOM 621 O O . ASN A 1 83 ? 3.652 0.331 -25.759 1.00 84.75 83 ASN A O 1
ATOM 625 N N . ARG A 1 84 ? 2.509 1.797 -24.486 1.00 82.06 84 ARG A N 1
ATOM 626 C CA . ARG A 1 84 ? 2.355 2.806 -25.530 1.00 82.06 84 ARG A CA 1
ATOM 627 C C . ARG A 1 84 ? 3.661 3.590 -25.629 1.00 82.06 84 ARG A C 1
ATOM 629 O O . ARG A 1 84 ? 4.142 4.134 -24.640 1.00 82.06 84 ARG A O 1
ATOM 636 N N . LEU A 1 85 ? 4.242 3.642 -26.826 1.00 77.88 85 LEU A N 1
ATOM 637 C CA . LEU A 1 85 ? 5.387 4.507 -27.082 1.00 77.88 85 LEU A CA 1
ATOM 638 C C . LEU A 1 85 ? 4.895 5.956 -27.133 1.00 77.88 85 LEU A C 1
ATOM 640 O O . LEU A 1 85 ? 4.088 6.300 -27.993 1.00 77.88 85 LEU A O 1
ATOM 644 N N . ILE A 1 86 ? 5.387 6.782 -26.217 1.00 70.75 86 ILE A N 1
ATOM 645 C CA . ILE A 1 86 ? 5.178 8.229 -26.235 1.00 70.75 86 ILE A CA 1
ATOM 646 C C . ILE A 1 86 ? 6.424 8.830 -26.887 1.00 70.75 86 ILE A C 1
ATOM 648 O O . ILE A 1 86 ? 7.493 8.869 -26.283 1.00 70.75 86 ILE A O 1
ATOM 652 N N . THR A 1 87 ? 6.316 9.200 -28.163 1.00 68.44 87 THR A N 1
ATOM 653 C CA . THR A 1 87 ? 7.427 9.729 -28.977 1.00 68.44 87 THR A CA 1
ATOM 654 C C . THR A 1 87 ? 7.699 11.207 -28.740 1.00 68.44 87 THR A C 1
ATOM 656 O O . THR A 1 87 ? 8.810 11.664 -28.993 1.00 68.44 87 THR A O 1
ATOM 659 N N . ASN A 1 88 ? 6.706 11.952 -28.256 1.00 66.94 88 ASN A N 1
ATOM 660 C CA . ASN A 1 88 ? 6.853 13.356 -27.921 1.00 66.94 88 ASN A CA 1
ATOM 661 C C . ASN A 1 88 ? 6.732 13.522 -26.398 1.00 66.94 88 ASN A C 1
ATOM 663 O O . ASN A 1 88 ? 5.619 13.468 -25.882 1.00 66.94 88 ASN A O 1
ATOM 667 N N . PRO A 1 89 ? 7.831 13.724 -25.652 1.00 54.91 89 PRO A N 1
ATOM 668 C CA . PRO A 1 89 ? 7.747 14.016 -24.220 1.00 54.91 89 PRO A CA 1
ATOM 669 C C . PRO A 1 89 ? 7.061 15.365 -23.936 1.00 54.91 89 PRO A C 1
ATOM 671 O O . PRO A 1 89 ? 6.648 15.591 -22.805 1.00 54.91 89 PRO A O 1
ATOM 674 N N . ALA A 1 90 ? 6.920 16.225 -24.956 1.00 48.62 90 ALA A N 1
ATOM 675 C CA . ALA A 1 90 ? 6.148 17.464 -24.939 1.00 48.62 90 ALA A CA 1
ATOM 676 C C . ALA A 1 90 ? 4.711 17.298 -25.475 1.00 48.62 90 ALA A C 1
ATOM 678 O O . ALA A 1 90 ? 4.007 18.294 -25.647 1.00 48.62 90 ALA A O 1
ATOM 679 N N . GLU A 1 91 ? 4.224 16.067 -25.715 1.00 51.62 91 GLU A N 1
ATOM 680 C CA . GLU A 1 91 ? 2.790 15.837 -25.523 1.00 51.62 91 GLU A CA 1
ATOM 681 C C . GLU A 1 91 ? 2.551 16.229 -24.075 1.00 51.62 91 GLU A C 1
ATOM 683 O O . GLU A 1 91 ? 3.015 15.556 -23.158 1.00 51.62 91 GLU A O 1
ATOM 688 N N . ARG A 1 92 ? 1.911 17.376 -23.879 1.00 53.53 92 ARG A N 1
ATOM 689 C CA . ARG A 1 92 ? 1.707 18.022 -22.591 1.00 53.53 92 ARG A CA 1
ATOM 690 C C . ARG A 1 92 ? 0.998 17.142 -21.570 1.00 53.53 92 ARG A C 1
ATOM 692 O O . ARG A 1 92 ? 0.726 17.619 -20.500 1.00 53.53 92 ARG A O 1
ATOM 699 N N . TRP A 1 93 ? 0.738 15.861 -21.794 1.00 57.62 93 TRP A N 1
ATOM 700 C CA . TRP A 1 93 ? 0.055 14.988 -20.848 1.00 57.62 93 TRP A CA 1
ATOM 701 C C . TRP A 1 93 ? 0.659 14.986 -19.433 1.00 57.62 93 TRP A C 1
ATOM 703 O O . TRP A 1 93 ? -0.100 14.768 -18.506 1.00 57.62 93 TRP A O 1
ATOM 713 N N . ILE A 1 94 ? 1.966 15.234 -19.231 1.00 58.88 94 ILE A N 1
ATOM 714 C CA . ILE A 1 94 ? 2.554 15.446 -17.885 1.00 58.88 94 ILE A CA 1
ATOM 715 C C . ILE A 1 94 ? 2.332 16.879 -17.371 1.00 58.88 94 ILE A C 1
ATOM 717 O O . ILE A 1 94 ? 2.172 17.080 -16.171 1.00 58.88 94 ILE A O 1
ATOM 721 N N . GLU A 1 95 ? 2.351 17.877 -18.253 1.00 58.19 95 GLU A N 1
ATOM 722 C CA . GLU A 1 95 ? 2.143 19.293 -17.910 1.00 58.19 95 GLU A CA 1
ATOM 723 C C . GLU A 1 95 ? 0.656 19.635 -17.679 1.00 58.19 95 GLU A C 1
ATOM 725 O O . GLU A 1 95 ? 0.341 20.386 -16.760 1.00 58.19 95 GLU A O 1
ATOM 730 N N . ASP A 1 96 ? -0.221 19.037 -18.483 1.00 57.34 96 ASP A N 1
ATOM 731 C CA . ASP A 1 96 ? -1.685 19.010 -18.468 1.00 57.34 96 ASP A CA 1
ATOM 732 C C . ASP A 1 96 ? -2.225 17.933 -17.516 1.00 57.34 96 ASP A C 1
ATOM 734 O O . ASP A 1 96 ? -3.406 17.966 -17.160 1.00 57.34 96 ASP A O 1
ATOM 738 N N . ALA A 1 97 ? -1.397 16.961 -17.096 1.00 56.50 97 ALA A N 1
ATOM 739 C CA . ALA A 1 97 ? -1.781 16.091 -15.991 1.00 56.50 97 ALA A CA 1
ATOM 740 C C . ALA A 1 97 ? -2.020 16.992 -14.777 1.00 56.50 97 ALA A C 1
ATOM 742 O O . ALA A 1 97 ? -1.156 17.815 -14.457 1.00 56.50 97 ALA A O 1
ATOM 743 N N . PRO A 1 98 ? -3.152 16.830 -14.072 1.00 57.00 98 PRO A N 1
ATOM 744 C CA . PRO A 1 98 ? -3.394 17.555 -12.839 1.00 57.00 98 PRO A CA 1
ATOM 745 C C . PRO A 1 98 ? -2.190 17.355 -11.921 1.00 57.00 98 PRO A C 1
ATOM 747 O O . PRO A 1 98 ? -1.881 16.229 -11.517 1.00 57.00 98 PRO A O 1
ATOM 750 N N . ARG A 1 99 ? -1.455 18.435 -11.642 1.00 54.19 99 ARG A N 1
ATOM 751 C CA . ARG A 1 99 ? -0.323 18.364 -10.723 1.00 54.19 99 ARG A CA 1
ATOM 752 C C . ARG A 1 99 ? -0.883 17.975 -9.361 1.00 54.19 99 ARG A C 1
ATOM 754 O O . ARG A 1 99 ? -1.743 18.651 -8.816 1.00 54.19 99 ARG A O 1
ATOM 761 N N . TRP A 1 100 ? -0.391 16.864 -8.829 1.00 53.75 100 TRP A N 1
ATOM 762 C CA . TRP A 1 100 ? -0.828 16.252 -7.571 1.00 53.75 100 TRP A CA 1
ATOM 763 C C . TRP A 1 100 ? -0.367 17.019 -6.326 1.00 53.75 100 TRP A C 1
ATOM 765 O O . TRP A 1 100 ? -0.589 16.562 -5.205 1.00 53.75 100 TRP A O 1
ATOM 775 N N . SER A 1 101 ? 0.279 18.176 -6.494 1.00 61.41 101 SER A N 1
ATOM 776 C CA . SER A 1 101 ? 0.447 19.104 -5.387 1.00 61.41 101 SER A CA 1
ATOM 777 C C . SER A 1 101 ? -0.930 19.659 -5.051 1.00 61.41 101 SER A C 1
ATOM 779 O O . SER A 1 101 ? -1.446 20.517 -5.768 1.00 61.41 101 SER A O 1
ATOM 781 N N . LEU A 1 102 ? -1.516 19.171 -3.959 1.00 56.88 102 LEU A N 1
ATOM 782 C CA . LEU A 1 102 ? -2.523 19.945 -3.249 1.00 56.88 102 LEU A CA 1
ATOM 783 C C . LEU A 1 102 ? -1.928 21.338 -3.033 1.00 56.88 102 LEU A C 1
ATOM 785 O O . LEU A 1 102 ? -0.765 21.456 -2.626 1.00 56.88 102 LEU A O 1
ATOM 789 N N . ASN A 1 103 ? -2.690 22.384 -3.352 1.00 69.12 103 ASN A N 1
ATOM 790 C CA . ASN A 1 103 ? -2.294 23.705 -2.891 1.00 69.12 103 ASN A CA 1
ATOM 791 C C . ASN A 1 103 ? -2.212 23.654 -1.348 1.00 69.12 103 ASN A C 1
ATOM 793 O O . ASN A 1 103 ? -2.774 22.761 -0.707 1.00 69.12 103 ASN A O 1
ATOM 797 N N . GLU A 1 104 ? -1.456 24.563 -0.741 1.00 68.94 104 GLU A N 1
ATOM 798 C CA . GLU A 1 104 ? -1.191 24.508 0.701 1.00 68.94 104 GLU A CA 1
ATOM 799 C C . GLU A 1 104 ? -2.487 24.485 1.533 1.00 68.94 104 GLU A C 1
ATOM 801 O O . GLU A 1 104 ? -2.569 23.784 2.539 1.00 68.94 104 GLU A O 1
ATOM 806 N N . GLN A 1 105 ? -3.534 25.158 1.051 1.00 71.75 105 GLN A N 1
ATOM 807 C CA . GLN A 1 105 ? -4.846 25.206 1.694 1.00 71.75 105 GLN A CA 1
ATOM 808 C C . GLN A 1 105 ? -5.573 23.857 1.630 1.00 71.75 105 GLN A C 1
ATOM 810 O O . GLN A 1 105 ? -6.035 23.367 2.657 1.00 71.75 105 GLN A O 1
ATOM 815 N N . ASP A 1 106 ? -5.617 23.215 0.465 1.00 68.81 106 ASP A N 1
ATOM 816 C CA . ASP A 1 106 ? -6.229 21.902 0.283 1.00 68.81 106 ASP A CA 1
ATOM 817 C C . ASP A 1 106 ? -5.451 20.839 1.064 1.00 68.81 106 ASP A C 1
ATOM 819 O O . ASP A 1 106 ? -6.043 19.924 1.632 1.00 68.81 106 ASP A O 1
ATOM 823 N N . ALA A 1 107 ? -4.121 20.956 1.135 1.00 67.69 107 ALA A N 1
ATOM 824 C CA . ALA A 1 107 ? -3.283 20.048 1.910 1.00 67.69 107 ALA A CA 1
ATOM 825 C C . ALA A 1 107 ? -3.608 20.142 3.408 1.00 67.69 107 ALA A C 1
ATOM 827 O O . ALA A 1 107 ? -3.804 19.112 4.059 1.00 67.69 107 ALA A O 1
ATOM 828 N N . VAL A 1 108 ? -3.716 21.363 3.944 1.00 72.75 108 VAL A N 1
ATOM 829 C CA . VAL A 1 108 ? -4.131 21.610 5.334 1.00 72.75 108 VAL A CA 1
ATOM 830 C C . VAL A 1 108 ? -5.551 21.101 5.567 1.00 72.75 108 VAL A C 1
ATOM 832 O O . VAL A 1 108 ? -5.784 20.372 6.529 1.00 72.75 108 VAL A O 1
ATOM 835 N N . TRP A 1 109 ? -6.482 21.396 4.659 1.00 75.00 109 TRP A N 1
ATOM 836 C CA . TRP A 1 109 ? -7.873 20.969 4.776 1.00 75.00 109 TRP A CA 1
ATOM 837 C C . TRP A 1 109 ? -8.019 19.443 4.767 1.00 75.00 109 TRP A C 1
ATOM 839 O O . TRP A 1 109 ? -8.678 18.886 5.643 1.00 75.00 109 TRP A O 1
ATOM 849 N N . VAL A 1 110 ? -7.357 18.739 3.842 1.00 69.00 110 VAL A N 1
ATOM 850 C CA . VAL A 1 110 ? -7.368 17.266 3.784 1.00 69.00 110 VAL A CA 1
ATOM 851 C C . VAL A 1 110 ? -6.770 16.666 5.057 1.00 69.00 110 VAL A C 1
ATOM 853 O O . VAL A 1 110 ? -7.292 15.677 5.577 1.00 69.00 110 VAL A O 1
ATOM 856 N N . MET A 1 111 ? -5.696 17.258 5.582 1.00 68.38 111 MET A N 1
ATOM 857 C CA . MET A 1 111 ? -5.069 16.805 6.823 1.00 68.38 111 MET A CA 1
ATOM 858 C C . MET A 1 111 ? -5.978 17.024 8.037 1.00 68.38 111 MET A C 1
ATOM 860 O O . MET A 1 111 ? -6.124 16.114 8.855 1.00 68.38 111 MET A O 1
ATOM 864 N N . GLU A 1 112 ? -6.639 18.178 8.136 1.00 71.25 112 GLU A N 1
ATOM 865 C CA . GLU A 1 112 ? -7.611 18.460 9.193 1.00 71.25 112 GLU A CA 1
ATOM 866 C C . GLU A 1 112 ? -8.842 17.559 9.109 1.00 71.25 112 GLU A C 1
ATOM 868 O O . GLU A 1 112 ? -9.227 16.966 10.117 1.00 71.25 112 GLU A O 1
ATOM 873 N N . ALA A 1 113 ? -9.431 17.402 7.922 1.00 70.38 113 ALA A N 1
ATOM 874 C CA . ALA A 1 113 ? -10.562 16.507 7.694 1.00 70.38 113 ALA A CA 1
ATOM 875 C C . ALA A 1 113 ? -10.198 15.061 8.061 1.00 70.38 113 ALA A C 1
ATOM 877 O O . ALA A 1 113 ? -10.977 14.337 8.681 1.00 70.38 113 ALA A O 1
ATOM 878 N N . TYR A 1 114 ? -8.973 14.628 7.750 1.00 66.44 114 TYR A N 1
ATOM 879 C CA . TYR A 1 114 ? -8.498 13.305 8.137 1.00 66.44 114 TYR A CA 1
ATOM 880 C C . TYR A 1 114 ? -8.317 13.161 9.654 1.00 66.44 114 TYR A C 1
ATOM 882 O O . TYR A 1 114 ? -8.689 12.123 10.212 1.00 66.44 114 TYR A O 1
ATOM 890 N N . ALA A 1 115 ? -7.760 14.179 10.316 1.00 71.12 115 ALA A N 1
ATOM 891 C CA . ALA A 1 115 ? -7.585 14.202 11.766 1.00 71.12 115 ALA A CA 1
ATOM 892 C C . ALA A 1 115 ? -8.936 14.180 12.498 1.00 71.12 115 ALA A C 1
ATOM 894 O O . ALA A 1 115 ? -9.098 13.445 13.473 1.00 71.12 115 ALA A O 1
ATOM 895 N N . LYS A 1 116 ? -9.923 14.923 11.988 1.00 72.06 116 LYS A N 1
ATOM 896 C CA . LYS A 1 116 ? -11.263 15.050 12.574 1.00 72.06 116 LYS A CA 1
ATOM 897 C C . LYS A 1 116 ? -12.208 13.913 12.192 1.00 72.06 116 LYS A C 1
ATOM 899 O O . LYS A 1 116 ? -13.184 13.699 12.901 1.00 72.06 116 LYS A O 1
ATOM 904 N N . ARG A 1 117 ? -11.874 13.080 11.194 1.00 69.00 117 ARG A N 1
ATOM 905 C CA . ARG A 1 117 ? -12.762 12.018 10.673 1.00 69.00 117 ARG A CA 1
ATOM 906 C C . ARG A 1 117 ? -13.404 11.140 11.750 1.00 69.00 117 ARG A C 1
ATOM 908 O O . ARG A 1 117 ?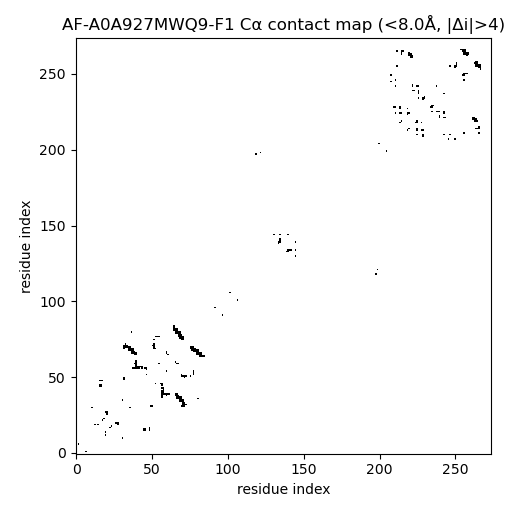 -14.512 10.656 11.569 1.00 69.00 117 ARG A O 1
ATOM 915 N N . ALA A 1 118 ? -12.666 10.816 12.814 1.00 68.44 118 ALA A N 1
ATOM 916 C CA . ALA A 1 118 ? -13.158 9.917 13.855 1.00 68.44 118 ALA A CA 1
ATOM 917 C C . ALA A 1 118 ? -14.238 10.609 14.695 1.00 68.44 118 ALA A C 1
ATOM 919 O O . ALA A 1 118 ? -15.259 9.998 15.002 1.00 68.44 118 ALA A O 1
ATOM 920 N N . THR A 1 119 ? -14.016 11.888 14.990 1.00 75.62 119 THR A N 1
ATOM 921 C CA . THR A 1 119 ? -14.957 12.780 15.663 1.00 75.62 119 THR A CA 1
ATOM 922 C C . THR A 1 119 ? -16.166 13.063 14.779 1.00 75.62 119 THR A C 1
ATOM 924 O O . THR A 1 119 ? -17.295 12.935 15.234 1.00 75.62 119 THR A O 1
ATOM 927 N N . ASP A 1 120 ? -15.958 13.342 13.494 1.00 73.44 120 ASP A N 1
ATOM 928 C CA . ASP A 1 120 ? -17.056 13.624 12.565 1.00 73.44 120 ASP A CA 1
ATOM 929 C C . ASP A 1 120 ? -17.957 12.393 12.401 1.00 73.44 120 ASP A C 1
ATOM 931 O O . ASP A 1 120 ? -19.181 12.484 12.464 1.00 73.44 120 ASP A O 1
ATOM 935 N N . VAL A 1 121 ? -17.366 11.198 12.273 1.00 71.25 121 VAL A N 1
ATOM 936 C CA . VAL A 1 121 ? -18.127 9.942 12.190 1.00 71.25 121 VAL A CA 1
ATOM 937 C C . VAL A 1 121 ? -18.904 9.664 13.478 1.00 71.25 121 VAL A C 1
ATOM 939 O O . VAL A 1 121 ? -20.027 9.162 13.399 1.00 71.25 121 VAL A O 1
ATOM 942 N N . SER A 1 122 ? -18.349 9.961 14.658 1.00 71.12 122 SER A N 1
ATOM 943 C CA . SER A 1 122 ? -19.071 9.758 15.920 1.00 71.12 122 SER A CA 1
ATOM 944 C C . SER A 1 122 ? -20.213 10.762 16.091 1.00 71.12 122 SER A C 1
ATOM 946 O O . SER A 1 122 ? -21.306 10.360 16.487 1.00 71.12 122 SER A O 1
ATOM 948 N N . GLN A 1 123 ? -20.013 12.024 15.707 1.00 74.81 123 GLN A N 1
ATOM 949 C CA . GLN A 1 123 ? -21.045 13.063 15.727 1.00 74.81 123 GLN A CA 1
ATOM 950 C C . GLN A 1 123 ? -22.179 12.767 14.741 1.00 74.81 123 GLN A C 1
ATOM 952 O O . GLN A 1 123 ? -23.348 12.827 15.118 1.00 74.81 123 GLN A O 1
ATOM 957 N N . ILE A 1 124 ? -21.851 12.358 13.511 1.00 76.69 124 ILE A N 1
ATOM 958 C CA . ILE A 1 124 ? -22.847 11.953 12.509 1.00 76.69 124 ILE A CA 1
ATOM 959 C C . ILE A 1 124 ? -23.667 10.768 13.025 1.00 76.69 124 ILE A C 1
ATOM 961 O O . ILE A 1 124 ? -24.892 10.773 12.922 1.00 76.69 124 ILE A O 1
ATOM 965 N N . ARG A 1 125 ? -23.016 9.763 13.625 1.00 73.62 125 ARG A N 1
ATOM 966 C CA . ARG A 1 125 ? -23.717 8.613 14.217 1.00 73.62 125 ARG A CA 1
ATOM 967 C C . ARG A 1 125 ? -24.607 9.012 15.389 1.00 73.62 125 ARG A C 1
ATOM 969 O O . ARG A 1 125 ? -25.713 8.490 15.493 1.00 73.62 125 ARG A O 1
ATOM 976 N N . ALA A 1 126 ? -24.156 9.923 16.249 1.00 76.69 126 ALA A N 1
ATOM 977 C CA . ALA A 1 126 ? -24.952 10.421 17.367 1.00 76.69 126 ALA A CA 1
ATOM 978 C C . ALA A 1 126 ? -26.202 11.168 16.875 1.00 76.69 126 ALA A C 1
ATOM 980 O O . ALA A 1 126 ? -27.309 10.859 17.312 1.00 76.69 126 ALA A O 1
ATOM 981 N N . ALA A 1 127 ? -26.045 12.064 15.897 1.00 77.00 127 ALA A N 1
ATOM 982 C CA . ALA A 1 127 ? -27.155 12.790 15.283 1.00 77.00 127 ALA A CA 1
ATOM 983 C C . ALA A 1 127 ? -28.150 11.843 14.585 1.00 77.00 127 ALA A C 1
ATOM 985 O O . ALA A 1 127 ? -29.361 11.965 14.760 1.00 77.00 127 ALA A O 1
ATOM 986 N N . GLN A 1 128 ? -27.653 10.844 13.846 1.00 80.06 128 GLN A N 1
ATOM 987 C CA . GLN A 1 128 ? -28.495 9.810 13.232 1.00 80.06 128 GLN A CA 1
ATOM 988 C C . GLN A 1 128 ? -29.241 8.974 14.280 1.00 80.06 128 GLN A C 1
ATOM 990 O O . GLN A 1 128 ? -30.421 8.675 14.099 1.00 80.06 128 GLN A O 1
ATOM 995 N N . GLY A 1 129 ? -28.579 8.627 15.386 1.00 80.50 129 GLY A N 1
ATOM 996 C CA . GLY A 1 129 ? -29.192 7.923 16.510 1.00 80.50 129 GLY A CA 1
ATOM 997 C C . GLY A 1 129 ? -30.308 8.732 17.173 1.00 80.50 129 GLY A C 1
ATOM 998 O O . GLY A 1 129 ? -31.353 8.177 17.508 1.00 80.50 129 GLY A O 1
ATOM 999 N N . GLU A 1 130 ? -30.135 10.047 17.309 1.00 82.88 130 GLU A N 1
ATOM 1000 C CA . GLU A 1 130 ? -31.171 10.927 17.852 1.00 82.88 130 GLU A CA 1
ATOM 1001 C C . GLU A 1 130 ? -32.384 11.033 16.920 1.00 82.88 130 GLU A C 1
ATOM 1003 O O . GLU A 1 130 ? -33.519 10.933 17.384 1.00 82.88 130 GLU A O 1
ATOM 1008 N N . ILE A 1 131 ? -32.161 11.168 15.608 1.00 82.19 131 ILE A N 1
ATOM 1009 C CA . ILE A 1 131 ? -33.242 11.165 14.612 1.00 82.19 131 ILE A CA 1
ATOM 1010 C C . ILE A 1 131 ? -34.006 9.838 14.666 1.00 82.19 131 ILE A C 1
ATOM 1012 O O . ILE A 1 131 ? -35.232 9.844 14.735 1.00 82.19 131 ILE A O 1
ATOM 1016 N N . LEU A 1 132 ? -33.300 8.703 14.708 1.00 82.19 132 LEU A N 1
ATOM 1017 C CA . LEU A 1 132 ? -33.918 7.382 14.852 1.00 82.19 132 LEU A CA 1
ATOM 1018 C C . LEU A 1 132 ? -34.747 7.282 16.134 1.00 82.19 132 LEU A C 1
ATOM 1020 O O . LEU A 1 132 ? -35.876 6.801 16.088 1.00 82.19 132 LEU A O 1
ATOM 1024 N N . ARG A 1 133 ? -34.237 7.791 17.261 1.00 85.62 133 ARG A N 1
ATOM 1025 C CA . ARG A 1 133 ? -34.976 7.822 18.528 1.00 85.62 133 ARG A CA 1
ATOM 1026 C C . ARG A 1 133 ? -36.271 8.629 18.409 1.00 85.62 133 ARG A C 1
ATOM 1028 O O . ARG A 1 133 ? -37.300 8.149 18.870 1.00 85.62 133 ARG A O 1
ATOM 1035 N N . LYS A 1 134 ? -36.230 9.804 17.771 1.00 85.25 134 LYS A N 1
ATOM 1036 C CA . LYS A 1 134 ? -37.404 10.675 17.559 1.00 85.25 134 LYS A CA 1
ATOM 1037 C C . LYS A 1 134 ? -38.432 10.070 16.600 1.00 85.25 134 LYS A C 1
ATOM 1039 O O . LYS A 1 134 ? -39.632 10.248 16.785 1.00 85.25 134 LYS A O 1
ATOM 1044 N N . VAL A 1 135 ? -37.976 9.322 15.594 1.00 88.69 135 VAL A N 1
ATOM 1045 C CA . VAL A 1 135 ? -38.864 8.566 14.697 1.00 88.69 135 VAL A CA 1
ATOM 1046 C C . VAL A 1 135 ? -39.514 7.400 15.442 1.00 88.69 135 VAL A C 1
ATOM 1048 O O . VAL A 1 135 ? -40.719 7.191 15.331 1.00 88.69 135 VAL A O 1
ATOM 1051 N N . MET A 1 136 ? -38.746 6.664 16.250 1.00 84.62 136 MET A 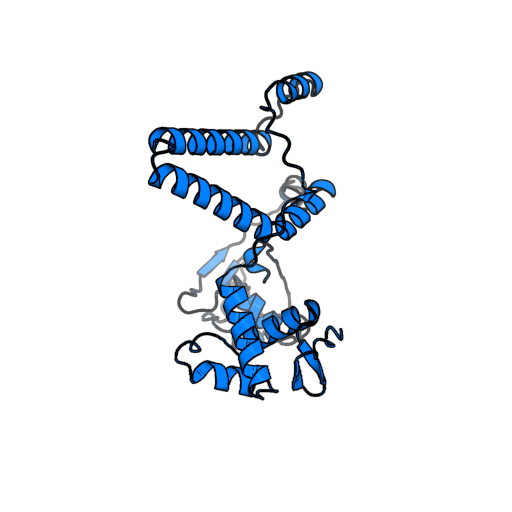N 1
ATOM 1052 C CA . MET A 1 136 ? -39.263 5.545 17.045 1.00 84.62 136 MET A CA 1
ATOM 1053 C C . MET A 1 136 ? -40.218 5.987 18.160 1.00 84.62 136 MET A C 1
ATOM 1055 O O . MET A 1 136 ? -41.137 5.243 18.489 1.00 84.62 136 MET A O 1
ATOM 1059 N N . SER A 1 137 ? -40.029 7.181 18.732 1.00 88.56 137 SER A N 1
ATOM 1060 C CA . SER A 1 137 ? -40.947 7.759 19.722 1.00 88.56 137 SER A CA 1
ATOM 1061 C C . SER A 1 137 ? -42.180 8.425 19.103 1.00 88.56 137 SER A C 1
ATOM 1063 O O . SER A 1 137 ? -43.065 8.850 19.841 1.00 88.56 137 SER A O 1
ATOM 1065 N N . GLY A 1 138 ? -42.252 8.524 17.770 1.00 84.12 138 GLY A N 1
ATOM 1066 C CA . GLY A 1 138 ? -43.352 9.177 17.058 1.00 84.12 138 GLY A CA 1
ATOM 1067 C C . GLY A 1 138 ? -43.332 10.709 17.117 1.00 84.12 138 GLY A C 1
ATOM 1068 O O . GLY A 1 138 ? -44.290 11.334 16.673 1.00 84.12 138 GLY A O 1
ATOM 1069 N N . GLU A 1 139 ? -42.259 11.325 17.629 1.00 84.12 139 GLU A N 1
ATOM 1070 C CA . GLU A 1 139 ? -42.080 12.788 17.636 1.00 84.12 139 GLU A CA 1
ATOM 1071 C C . GLU A 1 139 ? -41.867 13.352 16.225 1.00 84.12 139 GLU A C 1
ATOM 1073 O O . GLU A 1 139 ? -42.214 14.500 15.952 1.00 84.12 139 GLU A O 1
ATOM 1078 N N . ILE A 1 140 ? -41.290 12.556 15.321 1.00 86.31 140 ILE A N 1
ATOM 1079 C CA . ILE A 1 140 ? -41.064 12.920 13.920 1.00 86.31 140 ILE A CA 1
ATOM 1080 C C . ILE A 1 140 ? -41.620 11.803 13.037 1.00 86.31 140 ILE A C 1
ATOM 1082 O O . ILE A 1 140 ? -41.344 10.626 13.275 1.00 86.31 140 ILE A O 1
ATOM 1086 N N . SER A 1 141 ? -42.378 12.152 11.993 1.00 85.00 141 SER A N 1
ATOM 1087 C CA . SER A 1 141 ? -42.834 11.147 11.031 1.00 85.00 141 SER A CA 1
ATOM 1088 C C . SER A 1 141 ? -41.648 10.590 10.223 1.00 85.00 141 SER A C 1
ATOM 1090 O O . SER A 1 141 ? -40.725 11.337 9.876 1.00 85.00 141 SER A O 1
ATOM 1092 N N . PRO A 1 142 ? -41.655 9.295 9.859 1.00 79.75 142 PRO A N 1
ATOM 1093 C CA . PRO A 1 142 ? -40.613 8.711 9.011 1.00 79.75 142 PRO A CA 1
ATOM 1094 C C . PRO A 1 142 ? -40.405 9.474 7.692 1.00 79.75 142 PRO A C 1
ATOM 1096 O O . PRO A 1 142 ? -39.286 9.583 7.194 1.00 79.75 142 PRO A O 1
ATOM 1099 N N . GLU A 1 143 ? -41.477 10.049 7.146 1.00 78.06 143 GLU A N 1
ATOM 1100 C CA . GLU A 1 143 ? -41.465 10.840 5.912 1.00 78.06 143 GLU A CA 1
ATOM 1101 C C . GLU A 1 143 ? -40.750 12.185 6.092 1.00 78.06 143 GLU A C 1
ATOM 1103 O O . GLU A 1 143 ? -39.947 12.566 5.240 1.00 78.06 143 GLU A O 1
ATOM 1108 N N . ALA A 1 144 ? -40.960 12.869 7.223 1.00 76.69 144 ALA A N 1
ATOM 1109 C CA . ALA A 1 144 ? -40.258 14.109 7.546 1.00 76.69 144 ALA A CA 1
ATOM 1110 C C . ALA A 1 144 ? -38.753 13.872 7.771 1.00 76.69 144 ALA A C 1
ATOM 1112 O O . ALA A 1 144 ? -37.922 14.656 7.308 1.00 76.69 144 ALA A O 1
ATOM 1113 N N . ALA A 1 145 ? -38.386 12.754 8.408 1.00 73.62 145 ALA A N 1
ATOM 1114 C CA . ALA A 1 145 ? -36.987 12.365 8.590 1.00 73.62 145 ALA A CA 1
ATOM 1115 C C . ALA A 1 145 ? -36.291 12.033 7.254 1.00 73.62 145 ALA A C 1
ATOM 1117 O O . ALA A 1 145 ? -35.156 12.455 7.018 1.00 73.62 145 ALA A O 1
ATOM 1118 N N . MET A 1 146 ? -36.977 11.327 6.346 1.00 75.31 146 MET A N 1
ATOM 1119 C CA . MET A 1 146 ? -36.448 11.020 5.011 1.00 75.31 146 MET A CA 1
ATOM 1120 C C . MET A 1 146 ? -36.323 12.261 4.118 1.00 75.31 146 MET A C 1
ATOM 1122 O O . MET A 1 146 ? -35.344 12.378 3.378 1.00 75.31 146 MET A O 1
ATOM 1126 N N . ALA A 1 147 ? -37.263 13.208 4.200 1.00 74.56 147 ALA A N 1
ATOM 1127 C CA . ALA A 1 147 ? -37.192 14.465 3.455 1.00 74.56 147 ALA A CA 1
ATOM 1128 C C . ALA A 1 147 ? -35.972 15.312 3.866 1.00 74.56 147 ALA A C 1
ATOM 1130 O O . ALA A 1 147 ? -35.252 15.812 2.999 1.00 74.56 147 ALA A O 1
ATOM 1131 N N . GLY A 1 148 ? -35.682 15.400 5.171 1.00 72.94 148 GLY A N 1
ATOM 1132 C CA . GLY A 1 148 ? -34.490 16.088 5.681 1.00 72.94 148 GLY A CA 1
ATOM 1133 C C . GLY A 1 148 ? -33.177 15.438 5.226 1.00 72.94 148 GLY A C 1
ATOM 1134 O O . GLY A 1 148 ? -32.254 16.130 4.800 1.00 72.94 148 GLY A O 1
ATOM 1135 N N . ALA A 1 149 ? -33.106 14.102 5.227 1.00 71.19 149 ALA A N 1
ATOM 1136 C CA . ALA A 1 149 ? -31.932 13.375 4.738 1.00 71.19 149 ALA A CA 1
ATOM 1137 C C . ALA A 1 149 ? -31.692 13.584 3.231 1.00 71.19 149 ALA A C 1
ATOM 1139 O O . ALA A 1 149 ? -30.548 13.718 2.794 1.00 71.19 149 ALA A O 1
ATOM 1140 N N . LYS A 1 150 ? -32.769 13.647 2.439 1.00 69.00 150 LYS A N 1
ATOM 1141 C CA . LYS A 1 150 ? -32.696 13.885 0.993 1.00 69.00 150 LYS A CA 1
ATOM 1142 C C . LYS A 1 150 ? -32.223 15.305 0.670 1.00 69.00 150 LYS A C 1
ATOM 1144 O O . LYS A 1 150 ? -31.331 15.465 -0.155 1.00 69.00 150 LYS A O 1
ATOM 1149 N N . SER A 1 151 ? -32.734 16.307 1.387 1.00 67.31 151 SER A N 1
ATOM 1150 C CA . SER A 1 151 ? -32.282 17.702 1.286 1.00 67.31 151 SER A CA 1
ATOM 1151 C C . SER A 1 151 ? -30.793 17.860 1.629 1.00 67.31 151 SER A C 1
ATOM 1153 O O . SER A 1 151 ? -30.070 18.557 0.918 1.00 67.31 151 SER A O 1
ATOM 1155 N N . ALA A 1 152 ? -30.308 17.178 2.671 1.00 64.62 152 ALA A N 1
ATOM 1156 C CA . ALA A 1 152 ? -28.893 17.208 3.041 1.00 64.62 152 ALA A CA 1
ATOM 1157 C C . ALA A 1 152 ? -27.996 16.532 1.986 1.00 64.62 152 ALA A C 1
ATOM 1159 O O . ALA A 1 152 ? -26.911 17.029 1.679 1.00 64.62 152 ALA A O 1
ATOM 1160 N N . ALA A 1 153 ? -28.455 15.422 1.398 1.00 62.84 153 ALA A N 1
ATOM 1161 C CA . ALA A 1 153 ? -27.747 14.740 0.317 1.00 62.84 153 ALA A CA 1
ATOM 1162 C C . ALA A 1 153 ? -27.682 15.589 -0.966 1.00 62.84 153 ALA A C 1
ATOM 1164 O O . ALA A 1 153 ? -26.636 15.648 -1.609 1.00 62.84 153 ALA A O 1
ATOM 1165 N N . GLU A 1 154 ? -28.768 16.285 -1.310 1.00 65.62 154 GLU A N 1
ATOM 1166 C CA . GLU A 1 154 ? -28.827 17.199 -2.458 1.00 65.62 154 GLU A CA 1
ATOM 1167 C C . GLU A 1 154 ? -27.925 18.428 -2.255 1.00 65.62 154 GLU A C 1
ATOM 1169 O O . GLU A 1 154 ? -27.188 18.804 -3.165 1.00 65.62 154 GLU A O 1
ATOM 1174 N N . ALA A 1 155 ? -27.888 19.008 -1.050 1.00 58.81 155 ALA A N 1
ATOM 1175 C CA . ALA A 1 155 ? -26.969 20.101 -0.725 1.00 58.81 155 ALA A CA 1
ATOM 1176 C C . ALA A 1 155 ? -25.493 19.673 -0.841 1.00 58.81 155 ALA A C 1
ATOM 1178 O O . ALA A 1 155 ? -24.666 20.408 -1.382 1.00 58.81 155 ALA A O 1
ATOM 1179 N N . HIS A 1 156 ? -25.163 18.460 -0.391 1.00 53.22 156 HIS A N 1
ATOM 1180 C CA . HIS A 1 156 ? -23.816 17.905 -0.511 1.00 53.22 156 HIS A CA 1
ATOM 1181 C C . HIS A 1 156 ? -23.416 17.641 -1.977 1.00 53.22 156 HIS A C 1
ATOM 1183 O O . HIS A 1 156 ? -22.284 17.920 -2.367 1.00 53.22 156 HIS A O 1
ATOM 1189 N N . ASP A 1 157 ? -24.342 17.164 -2.813 1.00 47.09 157 ASP A N 1
ATOM 1190 C CA . ASP A 1 157 ? -24.132 16.967 -4.257 1.00 47.09 157 ASP A CA 1
ATOM 1191 C C . ASP A 1 157 ? -23.938 18.303 -5.005 1.00 47.09 157 ASP A C 1
ATOM 1193 O O . ASP A 1 157 ? -23.062 18.418 -5.862 1.00 47.09 157 ASP A O 1
ATOM 1197 N N . ILE A 1 158 ? -24.668 19.361 -4.630 1.00 52.22 158 ILE A N 1
ATOM 1198 C CA . ILE A 1 158 ? -24.483 20.716 -5.184 1.00 52.22 158 ILE A CA 1
ATOM 1199 C C . ILE A 1 158 ? -23.088 21.263 -4.854 1.00 52.22 158 ILE A C 1
ATOM 1201 O O . ILE A 1 158 ? -22.403 21.776 -5.742 1.00 52.22 158 ILE A O 1
ATOM 1205 N N . VAL A 1 159 ? -22.630 21.107 -3.608 1.00 50.47 159 VAL A N 1
ATOM 1206 C CA . VAL A 1 159 ? -21.279 21.521 -3.190 1.00 50.47 159 VAL A CA 1
ATOM 1207 C C . VAL A 1 159 ? -20.205 20.714 -3.923 1.00 50.47 159 VAL A C 1
ATOM 1209 O O . VAL A 1 159 ? -19.213 21.290 -4.375 1.00 50.47 159 VAL A O 1
ATOM 1212 N N . GLN A 1 160 ? -20.407 19.407 -4.122 1.00 45.62 160 GLN A N 1
ATOM 1213 C CA . GLN A 1 160 ? -19.480 18.566 -4.887 1.00 45.62 160 GLN A CA 1
ATOM 1214 C C . GLN A 1 160 ? -19.451 18.892 -6.386 1.00 45.62 160 GLN A C 1
ATOM 1216 O O . GLN A 1 160 ? -18.381 18.854 -6.985 1.00 45.62 160 GLN A O 1
ATOM 1221 N N . ARG A 1 161 ? -20.571 19.279 -7.008 1.00 46.41 161 ARG A N 1
ATOM 1222 C CA . ARG A 1 161 ? -20.587 19.738 -8.413 1.00 46.41 16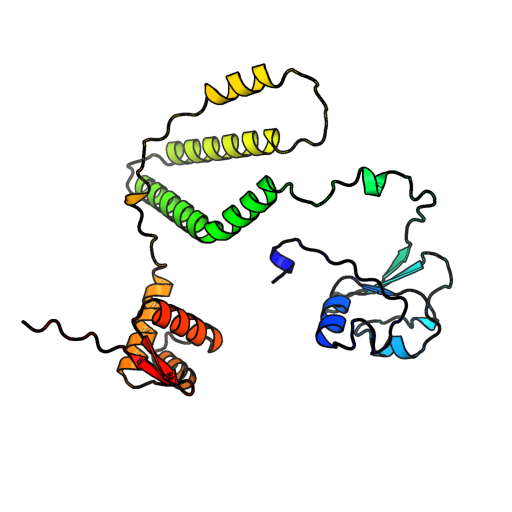1 ARG A CA 1
ATOM 1223 C C . ARG A 1 161 ? -19.955 21.113 -8.591 1.00 46.41 161 ARG A C 1
ATOM 1225 O O . ARG A 1 161 ? -19.267 21.338 -9.586 1.00 46.41 161 ARG A O 1
ATOM 1232 N N . ALA A 1 162 ? -20.148 22.011 -7.625 1.00 47.78 162 ALA A N 1
ATOM 1233 C CA . ALA A 1 162 ? -19.524 23.332 -7.621 1.00 47.78 162 ALA A CA 1
ATOM 1234 C C . ALA A 1 162 ? -17.996 23.257 -7.436 1.00 47.78 162 ALA A C 1
ATOM 1236 O O . ALA A 1 162 ? -17.270 24.069 -8.002 1.00 47.78 162 ALA A O 1
ATOM 1237 N N . SER A 1 163 ? -17.508 22.259 -6.692 1.00 44.97 163 SER A N 1
ATOM 1238 C CA . SER A 1 163 ? -16.075 21.992 -6.490 1.00 44.97 163 SER A CA 1
ATOM 1239 C C . SER A 1 163 ? -15.478 20.984 -7.488 1.00 44.97 163 SER A C 1
ATOM 1241 O O . SER A 1 163 ? -14.260 20.865 -7.591 1.00 44.97 163 SER A O 1
ATOM 1243 N N . GLY A 1 164 ? -16.313 20.293 -8.267 1.00 34.56 164 GLY A N 1
ATOM 1244 C CA . GLY A 1 164 ? -15.919 19.202 -9.152 1.00 34.56 164 GLY A CA 1
ATOM 1245 C C . GLY A 1 164 ? -16.555 19.295 -10.534 1.00 34.56 164 GLY A C 1
ATOM 1246 O O . GLY A 1 164 ? -17.394 18.474 -10.884 1.00 34.56 164 GLY A O 1
ATOM 1247 N N . THR A 1 165 ? -16.113 20.247 -11.359 1.00 35.56 165 THR A N 1
ATOM 1248 C CA . THR A 1 165 ? -16.241 20.120 -12.822 1.00 35.56 165 THR A CA 1
ATOM 1249 C C . THR A 1 165 ? -14.944 20.563 -13.515 1.00 35.56 165 THR A C 1
ATOM 1251 O O . THR A 1 165 ? -14.775 21.749 -13.799 1.00 35.56 165 THR A O 1
ATOM 1254 N N . PRO A 1 166 ? -14.011 19.650 -13.847 1.00 40.41 166 PRO A N 1
ATOM 1255 C CA . PRO A 1 166 ? -12.964 19.932 -14.822 1.00 40.41 166 PRO A CA 1
ATOM 1256 C C . PRO A 1 166 ? -13.577 19.804 -16.222 1.00 40.41 166 PRO A C 1
ATOM 1258 O O . PRO A 1 166 ? -13.485 18.761 -16.862 1.00 40.41 166 PRO A O 1
ATOM 1261 N N . GLY A 1 167 ? -14.294 20.832 -16.680 1.00 33.97 167 GLY A N 1
ATOM 1262 C CA . GLY A 1 167 ? -14.982 20.724 -17.968 1.00 33.97 167 GLY A CA 1
ATOM 1263 C C . GLY A 1 167 ? -15.919 21.863 -18.337 1.00 33.97 167 GLY A C 1
ATOM 1264 O O . GLY A 1 167 ? -17.041 21.591 -18.730 1.00 33.97 167 GLY A O 1
ATOM 1265 N N . ALA A 1 168 ? -15.484 23.113 -18.182 1.00 33.16 168 ALA A N 1
ATOM 1266 C CA . ALA A 1 168 ? -15.840 24.261 -19.027 1.00 33.16 168 ALA A CA 1
ATOM 1267 C C . ALA A 1 168 ? -15.341 25.528 -18.326 1.00 33.16 168 ALA A C 1
ATOM 1269 O O . ALA A 1 168 ? -15.906 25.957 -17.320 1.00 33.16 168 ALA A O 1
ATOM 1270 N N . MET A 1 169 ? -14.290 26.151 -18.862 1.00 36.44 169 MET A N 1
ATOM 1271 C CA . MET A 1 169 ? -13.988 27.547 -18.551 1.00 36.44 169 MET A CA 1
ATOM 1272 C C . MET A 1 169 ? -15.168 28.403 -19.025 1.00 36.44 169 MET A C 1
ATOM 1274 O O . MET A 1 169 ? -15.230 28.793 -20.187 1.00 36.44 169 MET A O 1
ATOM 1278 N N . GLN A 1 170 ? -16.118 28.690 -18.138 1.00 37.06 170 GLN A N 1
ATOM 1279 C CA . GLN A 1 170 ? -16.968 29.863 -18.296 1.00 37.06 170 GLN A CA 1
ATOM 1280 C C . GLN A 1 170 ? -16.276 31.031 -17.602 1.00 37.06 170 GLN A C 1
ATOM 1282 O O . GLN A 1 170 ? -16.246 31.124 -16.375 1.00 37.06 170 GLN A O 1
ATOM 1287 N N . THR A 1 171 ? -15.694 31.903 -18.418 1.00 40.47 171 THR A N 1
ATOM 1288 C CA . THR A 1 171 ? -15.129 33.197 -18.040 1.00 40.47 171 THR A CA 1
ATOM 1289 C C . THR A 1 171 ? -16.265 34.159 -17.687 1.00 40.47 171 THR A C 1
ATOM 1291 O O . THR A 1 171 ? -16.727 34.920 -18.533 1.00 40.47 171 THR A O 1
ATOM 1294 N N . GLY A 1 172 ? -16.759 34.085 -16.453 1.00 42.56 172 GLY A N 1
ATOM 1295 C CA . GLY A 1 172 ? -17.654 35.085 -15.866 1.00 42.56 172 GLY A CA 1
ATOM 1296 C C . GLY A 1 172 ? -16.983 35.777 -14.672 1.00 42.56 172 GLY A C 1
ATOM 1297 O O . GLY A 1 172 ? -16.125 35.156 -14.037 1.00 42.56 172 GLY A O 1
ATOM 1298 N N . PRO A 1 173 ? -17.333 37.037 -14.347 1.00 42.69 173 PRO A N 1
ATOM 1299 C CA . PRO A 1 173 ? -16.739 37.757 -13.224 1.00 42.69 173 PRO A CA 1
ATOM 1300 C C . PRO A 1 173 ? -17.029 37.037 -11.900 1.00 42.69 173 PRO A C 1
ATOM 1302 O O . PRO A 1 173 ? -18.174 36.737 -11.573 1.00 42.69 173 PRO A O 1
ATOM 1305 N N . VAL A 1 174 ? -15.978 36.773 -11.121 1.00 47.03 174 VAL A N 1
ATOM 1306 C CA . VAL A 1 174 ? -16.030 36.052 -9.832 1.00 47.03 174 VAL A CA 1
ATOM 1307 C C . VAL A 1 174 ? -16.919 36.762 -8.792 1.00 47.03 174 VAL A C 1
ATOM 1309 O O . VAL A 1 174 ? -17.459 36.110 -7.902 1.00 47.03 174 VAL A O 1
ATOM 1312 N N . ALA A 1 175 ? -17.133 38.075 -8.938 1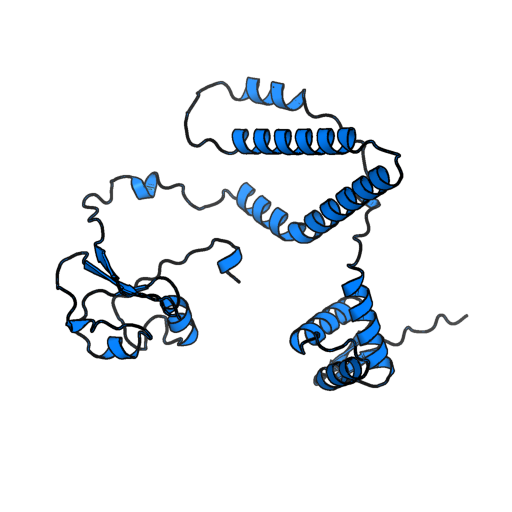.00 40.78 175 ALA A N 1
ATOM 1313 C CA . ALA A 1 175 ? -17.891 38.897 -7.995 1.00 40.78 175 ALA A CA 1
ATOM 1314 C C . ALA A 1 175 ? -19.394 38.552 -7.930 1.00 40.78 175 ALA A C 1
ATOM 1316 O O . ALA A 1 175 ? -19.924 38.405 -6.833 1.00 40.78 175 ALA A O 1
ATOM 1317 N N . GLU A 1 176 ? -20.065 38.312 -9.065 1.00 39.25 176 GLU A N 1
ATOM 1318 C CA . GLU A 1 176 ? -21.502 37.961 -9.076 1.00 39.25 176 GLU A CA 1
ATOM 1319 C C . GLU A 1 176 ? -21.777 36.555 -8.515 1.00 39.25 176 GLU A C 1
ATOM 1321 O O . GLU A 1 176 ? -22.858 36.281 -7.996 1.00 39.25 176 GLU A O 1
ATOM 1326 N N . ARG A 1 177 ? -20.794 35.643 -8.574 1.00 44.47 177 ARG A N 1
ATOM 1327 C CA . ARG A 1 177 ? -20.949 34.268 -8.063 1.00 44.47 177 ARG A CA 1
ATOM 1328 C C . ARG A 1 177 ? -20.804 34.164 -6.545 1.00 44.47 177 ARG A C 1
ATOM 1330 O O . ARG A 1 177 ? -21.393 33.258 -5.962 1.00 44.47 177 ARG A O 1
ATOM 1337 N N . MET A 1 178 ? -20.057 35.064 -5.901 1.00 38.38 178 MET A N 1
ATOM 1338 C CA . MET A 1 178 ? -19.964 35.085 -4.434 1.00 38.38 178 MET A CA 1
ATOM 1339 C C . MET A 1 178 ? -21.210 35.698 -3.782 1.00 38.38 178 MET A C 1
ATOM 1341 O O . MET A 1 178 ? -21.627 35.220 -2.730 1.00 38.38 178 MET A O 1
ATOM 1345 N N . GLU A 1 179 ? -21.854 36.686 -4.411 1.00 36.88 179 GLU A N 1
ATOM 1346 C CA . GLU A 1 179 ? -23.051 37.344 -3.859 1.00 36.88 179 GLU A CA 1
ATOM 1347 C C . GLU A 1 179 ? -24.267 36.399 -3.784 1.00 36.88 179 GLU A C 1
ATOM 1349 O O . GLU A 1 179 ? -24.994 36.393 -2.791 1.00 36.88 179 GLU A O 1
ATOM 1354 N N . ALA A 1 180 ? -24.431 35.503 -4.766 1.00 40.97 180 ALA A N 1
ATOM 1355 C CA . ALA A 1 180 ? -25.471 34.466 -4.744 1.00 40.97 180 ALA A CA 1
ATOM 1356 C C . ALA A 1 180 ? -25.224 33.363 -3.687 1.00 40.97 180 ALA A C 1
ATOM 1358 O O . ALA A 1 180 ? -26.169 32.716 -3.225 1.00 40.97 180 ALA A O 1
ATOM 1359 N N . LEU A 1 181 ? -23.964 33.153 -3.285 1.00 40.56 181 LEU A N 1
ATOM 1360 C CA . LEU A 1 181 ? -23.572 32.120 -2.320 1.00 40.56 181 LEU A CA 1
ATOM 1361 C C . LEU A 1 181 ? -23.823 32.546 -0.863 1.00 40.56 181 LEU A C 1
ATOM 1363 O O . LEU A 1 181 ? -24.100 31.702 -0.017 1.00 40.56 181 LEU A O 1
ATOM 1367 N N . VAL A 1 182 ? -23.748 33.847 -0.565 1.00 40.88 182 VAL A N 1
ATOM 1368 C CA . VAL A 1 182 ? -23.932 34.382 0.798 1.00 40.88 182 VAL A CA 1
ATOM 1369 C C . VAL A 1 182 ? -25.418 34.495 1.176 1.00 40.88 182 VAL A C 1
ATOM 1371 O O . VAL A 1 182 ? -25.763 34.358 2.345 1.00 40.88 182 VAL A O 1
ATOM 1374 N N . GLY A 1 183 ? -26.319 34.672 0.203 1.00 34.38 183 GLY A N 1
ATOM 1375 C CA . GLY A 1 183 ? -27.755 34.861 0.456 1.00 34.38 183 GLY A CA 1
ATOM 1376 C C . GLY A 1 183 ? -28.576 33.595 0.745 1.00 34.38 183 GLY A C 1
ATOM 1377 O O . GLY A 1 183 ? -29.754 33.718 1.070 1.00 34.38 183 GLY A O 1
ATOM 1378 N N . SER A 1 184 ? -28.010 32.390 0.609 1.00 40.50 184 SER A N 1
ATOM 1379 C CA . SER A 1 184 ? -28.784 31.131 0.611 1.00 40.50 184 SER A CA 1
ATOM 1380 C C . SER A 1 184 ? -28.365 30.091 1.655 1.00 40.50 184 SER A C 1
ATOM 1382 O O . SER A 1 184 ? -28.924 28.996 1.671 1.00 40.50 184 SER A O 1
ATOM 1384 N N . VAL A 1 185 ? -27.438 30.415 2.561 1.00 34.81 185 VAL A N 1
ATOM 1385 C CA . VAL A 1 185 ? -27.091 29.528 3.681 1.00 34.81 185 VAL A CA 1
ATOM 1386 C C . VAL A 1 185 ? -28.125 29.722 4.798 1.00 34.81 185 VAL A C 1
ATOM 1388 O O . VAL A 1 185 ? -28.171 30.805 5.384 1.00 34.81 185 VAL A O 1
ATOM 1391 N N . PRO A 1 186 ? -28.962 28.719 5.133 1.00 38.34 186 PRO A N 1
ATOM 1392 C CA . PRO A 1 186 ? -29.822 28.810 6.305 1.00 38.34 186 PRO A CA 1
ATOM 1393 C C . PRO A 1 186 ? -28.927 28.909 7.542 1.00 38.34 186 PRO A C 1
ATOM 1395 O O . PRO A 1 186 ? -28.061 28.056 7.742 1.00 38.34 186 PRO A O 1
ATOM 1398 N N . SER A 1 187 ? -29.112 29.940 8.367 1.00 37.22 187 SER A N 1
ATOM 1399 C CA . SER A 1 187 ? -28.406 30.050 9.643 1.00 37.22 187 SER A CA 1
ATOM 1400 C C . SER A 1 187 ? -28.833 28.893 10.549 1.00 37.22 187 SER A C 1
ATOM 1402 O O . SER A 1 187 ? -29.984 28.833 10.986 1.00 37.22 187 SER A O 1
ATOM 1404 N N . TRP A 1 188 ? -27.918 27.960 10.809 1.00 37.59 188 TRP A N 1
ATOM 1405 C CA . TRP A 1 188 ? -28.094 26.942 11.842 1.00 37.59 188 TRP A CA 1
ATOM 1406 C C . TRP A 1 188 ? -28.093 27.620 13.222 1.00 37.59 188 TRP A C 1
ATOM 1408 O O . TRP A 1 188 ? -27.410 28.633 13.383 1.00 37.59 188 TRP A O 1
ATOM 1418 N N . PRO A 1 189 ? -28.852 27.117 14.214 1.00 36.94 189 PRO A N 1
ATOM 1419 C CA . PRO A 1 189 ? -28.809 27.672 15.562 1.00 36.94 189 PRO A CA 1
ATOM 1420 C C . PRO A 1 189 ? -27.382 27.582 16.118 1.00 36.94 189 PRO A C 1
ATOM 1422 O O . PRO A 1 189 ? -26.734 26.544 15.983 1.00 36.94 189 PRO A O 1
ATOM 1425 N N . ASP A 1 190 ? -26.911 28.674 16.723 1.00 37.03 190 ASP A N 1
ATOM 1426 C CA . ASP A 1 190 ? -25.593 28.781 17.355 1.00 37.03 190 ASP A CA 1
ATOM 1427 C C . ASP A 1 190 ? -25.468 27.736 18.473 1.00 37.03 190 ASP A C 1
ATOM 1429 O O . ASP A 1 190 ? -25.975 27.909 19.583 1.00 37.03 190 ASP A O 1
ATOM 1433 N N . VAL A 1 191 ? -24.806 26.619 18.175 1.00 36.22 191 VAL A N 1
ATOM 1434 C CA . VAL A 1 191 ? -24.386 25.652 19.189 1.00 36.22 191 VAL A CA 1
ATOM 1435 C C . VAL A 1 191 ? -22.948 25.991 19.549 1.00 36.22 191 VAL A C 1
ATOM 1437 O O . VAL A 1 191 ? -22.025 25.762 18.766 1.00 36.22 191 VAL A O 1
ATOM 1440 N N . SER A 1 192 ? -22.762 26.563 20.739 1.00 36.16 192 SER A N 1
ATOM 1441 C CA . SER A 1 192 ? -21.439 26.881 21.272 1.00 36.16 192 SER A CA 1
ATOM 1442 C C . SER A 1 192 ? -20.581 25.616 21.380 1.00 36.16 192 SER A C 1
ATOM 1444 O O . SER A 1 192 ? -20.952 24.631 22.019 1.00 36.16 192 SER A O 1
ATOM 1446 N N . VAL A 1 193 ? -19.388 25.668 20.783 1.00 41.16 193 VAL A N 1
ATOM 1447 C CA . VAL A 1 193 ? -18.389 24.583 20.744 1.00 41.16 193 VAL A CA 1
ATOM 1448 C C . VAL A 1 193 ? -17.868 24.216 22.147 1.00 41.16 193 VAL A C 1
ATOM 1450 O O . VAL A 1 193 ? -17.258 23.164 22.330 1.00 41.16 193 VAL A O 1
ATOM 1453 N N . SER A 1 194 ? -18.136 25.044 23.162 1.00 36.44 194 SER A N 1
ATOM 1454 C CA . SER A 1 194 ? -17.701 24.827 24.548 1.00 36.44 194 SER A CA 1
ATOM 1455 C C . SER A 1 194 ? -18.381 23.655 25.263 1.00 36.44 194 SER A C 1
ATOM 1457 O O . SER A 1 194 ? -17.852 23.192 26.273 1.00 36.44 194 SER A O 1
ATOM 1459 N N . ASP A 1 195 ? -19.506 23.148 24.750 1.00 35.94 195 ASP A N 1
ATOM 1460 C CA . ASP A 1 195 ? -20.372 22.239 25.517 1.00 35.94 195 ASP A CA 1
ATOM 1461 C C . ASP A 1 195 ? -20.264 20.763 25.084 1.00 35.94 195 ASP A C 1
ATOM 1463 O O . ASP A 1 195 ? -20.862 19.876 25.697 1.00 35.94 195 ASP A O 1
ATOM 1467 N N . ILE A 1 196 ? -19.460 20.453 24.060 1.00 40.88 196 ILE A N 1
ATOM 1468 C CA . ILE A 1 196 ? -19.374 19.101 23.487 1.00 40.88 196 ILE A CA 1
ATOM 1469 C C . ILE A 1 196 ? -18.132 18.370 24.017 1.00 40.88 196 ILE A C 1
ATOM 1471 O O . ILE A 1 196 ? -17.062 18.382 23.408 1.00 40.88 196 ILE A O 1
ATOM 1475 N N . LYS A 1 197 ? -18.275 17.654 25.140 1.00 38.09 197 LYS A N 1
ATOM 1476 C CA . LYS A 1 197 ? -17.346 16.561 25.481 1.00 38.09 197 LYS A CA 1
ATOM 1477 C C . LYS A 1 197 ? -17.618 15.376 24.551 1.00 38.09 197 LYS A C 1
ATOM 1479 O O . LYS A 1 197 ? -18.729 14.853 24.523 1.00 38.09 197 LYS A O 1
ATOM 1484 N N . ALA A 1 198 ? -16.604 14.951 23.794 1.00 42.75 198 ALA A N 1
ATOM 1485 C CA . ALA A 1 198 ? -16.693 13.796 22.903 1.00 42.75 198 ALA A CA 1
ATOM 1486 C C . ALA A 1 198 ? -17.168 12.537 23.666 1.00 42.75 198 ALA A C 1
ATOM 1488 O O . ALA A 1 198 ? -16.625 12.244 24.736 1.00 42.75 198 ALA A O 1
ATOM 1489 N N . PRO A 1 199 ? -18.146 11.771 23.147 1.00 46.38 199 PRO A N 1
ATOM 1490 C CA . PRO A 1 199 ? -18.545 10.521 23.775 1.00 46.38 199 PRO A CA 1
ATOM 1491 C C . PRO A 1 199 ? -17.448 9.468 23.567 1.00 46.38 199 PRO A C 1
ATOM 1493 O O . PRO A 1 199 ? -17.089 9.134 22.437 1.00 46.38 199 PRO A O 1
ATOM 1496 N N . VAL A 1 200 ? -16.916 8.938 24.668 1.00 54.56 200 VAL A N 1
ATOM 1497 C CA . VAL A 1 200 ? -16.067 7.740 24.669 1.00 54.56 200 VAL A CA 1
ATOM 1498 C C . VAL A 1 200 ? -16.914 6.574 24.145 1.00 54.56 200 VAL A C 1
ATOM 1500 O O . VAL A 1 200 ? -18.023 6.360 24.636 1.00 54.56 200 VAL A O 1
ATOM 1503 N N . ASN A 1 201 ? -16.434 5.832 23.139 1.00 69.50 201 ASN A N 1
ATOM 1504 C CA . ASN A 1 201 ? -17.132 4.641 22.637 1.00 69.50 201 ASN A CA 1
ATOM 1505 C C . ASN A 1 201 ? -17.420 3.693 23.817 1.00 69.50 201 ASN A C 1
ATOM 1507 O O . ASN A 1 201 ? -16.489 3.294 24.513 1.00 69.50 201 ASN A O 1
ATOM 1511 N N . ALA A 1 202 ? -18.682 3.314 24.045 1.00 71.31 202 ALA A N 1
ATOM 1512 C CA . ALA A 1 202 ? -19.079 2.516 25.214 1.00 71.31 202 ALA A CA 1
ATOM 1513 C C . ALA A 1 202 ? -18.311 1.182 25.332 1.00 71.31 202 ALA A C 1
ATOM 1515 O O . ALA A 1 202 ? -17.930 0.780 26.426 1.00 71.31 202 ALA A O 1
ATOM 1516 N N . GLU A 1 203 ? -18.007 0.540 24.201 1.00 77.75 203 GLU A N 1
ATOM 1517 C CA . GLU A 1 203 ? -17.192 -0.683 24.137 1.00 77.75 203 GLU A CA 1
ATOM 1518 C C . GLU A 1 203 ? -15.723 -0.436 24.531 1.00 77.75 203 GLU A C 1
ATOM 1520 O O . GLU A 1 203 ? -15.057 -1.283 25.120 1.00 77.75 203 GLU A O 1
ATOM 1525 N N . GLU A 1 204 ? -15.190 0.742 24.217 1.00 81.31 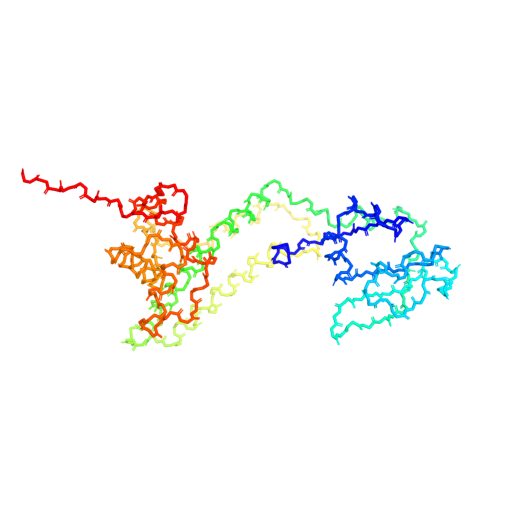204 GLU A N 1
ATOM 1526 C CA . GLU A 1 204 ? -13.819 1.122 24.558 1.00 81.31 204 GLU A CA 1
ATOM 1527 C C . GLU A 1 204 ? -13.699 1.454 26.047 1.00 81.31 204 GLU A C 1
ATOM 1529 O O . GLU A 1 204 ? -12.752 1.009 26.694 1.00 81.31 204 GLU A O 1
ATOM 1534 N N . ALA A 1 205 ? -14.706 2.132 26.606 1.00 81.81 205 ALA A N 1
ATOM 1535 C CA . ALA A 1 205 ? -14.825 2.360 28.043 1.00 81.81 205 ALA A CA 1
ATOM 1536 C C . ALA A 1 205 ? -14.942 1.040 28.828 1.00 81.81 205 ALA A C 1
ATOM 1538 O O . ALA A 1 205 ? -14.268 0.878 29.847 1.00 81.81 205 ALA A O 1
ATOM 1539 N N . ASP A 1 206 ? -15.731 0.080 28.333 1.00 85.06 206 ASP A N 1
ATOM 1540 C CA . ASP A 1 206 ? -15.865 -1.248 28.943 1.00 85.06 206 ASP A CA 1
ATOM 1541 C C . ASP A 1 206 ? -14.534 -2.019 28.924 1.00 85.06 206 ASP A C 1
ATOM 1543 O O . ASP A 1 206 ? -14.053 -2.494 29.954 1.00 85.06 206 ASP A O 1
ATOM 1547 N N . ASN A 1 207 ? -13.848 -2.043 27.779 1.00 87.69 207 ASN A N 1
ATOM 1548 C CA . ASN A 1 207 ? -12.540 -2.691 27.656 1.00 87.69 207 ASN A CA 1
ATOM 1549 C C . ASN A 1 207 ? -11.471 -2.056 28.562 1.00 87.69 207 ASN A C 1
ATOM 1551 O O . ASN A 1 207 ? -10.659 -2.768 29.158 1.00 87.69 207 ASN A O 1
ATOM 1555 N N . GLN A 1 208 ? -11.472 -0.729 28.701 1.00 89.06 208 GLN A N 1
ATOM 1556 C CA . GLN A 1 208 ? -10.591 -0.024 29.633 1.00 89.06 208 GLN A CA 1
ATOM 1557 C C . GLN A 1 208 ? -10.904 -0.377 31.095 1.00 89.06 208 GLN A C 1
ATOM 1559 O O . GLN A 1 208 ? -9.980 -0.645 31.866 1.00 89.06 208 GLN A O 1
ATOM 1564 N N . ALA A 1 209 ? -12.185 -0.432 31.476 1.00 88.75 209 ALA A N 1
ATOM 1565 C CA . ALA A 1 209 ? -12.609 -0.817 32.822 1.00 88.75 209 ALA A CA 1
ATOM 1566 C C . ALA A 1 209 ? -12.180 -2.252 33.169 1.00 88.75 209 ALA A C 1
ATOM 1568 O O . ALA A 1 209 ? -11.678 -2.501 34.266 1.00 88.75 209 ALA A O 1
ATOM 1569 N N . ARG A 1 210 ? -12.286 -3.178 32.210 1.00 88.44 210 ARG A N 1
ATOM 1570 C CA . ARG A 1 210 ? -11.841 -4.570 32.366 1.00 88.44 210 ARG A CA 1
ATOM 1571 C C . ARG A 1 210 ? -10.326 -4.691 32.546 1.00 88.44 210 ARG A C 1
ATOM 1573 O O . ARG A 1 210 ? -9.873 -5.455 33.393 1.00 88.44 210 ARG A O 1
ATOM 1580 N N . ILE A 1 211 ? -9.530 -3.913 31.806 1.00 90.31 211 ILE A N 1
ATOM 1581 C CA . ILE A 1 211 ? -8.067 -3.871 31.996 1.00 90.31 211 ILE A CA 1
ATOM 1582 C C . ILE A 1 211 ? -7.716 -3.329 33.388 1.00 90.31 211 ILE A C 1
ATOM 1584 O O . ILE A 1 211 ? -6.850 -3.885 34.059 1.00 90.31 211 ILE A O 1
ATOM 1588 N N . ILE A 1 212 ? -8.402 -2.280 33.847 1.00 90.88 212 ILE A N 1
ATOM 1589 C CA . ILE A 1 212 ? -8.212 -1.719 35.193 1.00 90.88 212 ILE A CA 1
ATOM 1590 C C . ILE A 1 212 ? -8.540 -2.757 36.275 1.00 90.88 212 ILE A C 1
ATOM 1592 O O . ILE A 1 212 ? -7.778 -2.879 37.235 1.00 90.88 212 ILE A O 1
ATOM 1596 N N . ALA A 1 213 ? -9.629 -3.516 36.116 1.00 89.88 213 ALA A N 1
ATOM 1597 C CA . ALA A 1 213 ? -9.989 -4.602 37.026 1.00 89.88 213 ALA A CA 1
ATOM 1598 C C . ALA A 1 213 ? -8.905 -5.692 37.062 1.00 89.88 213 ALA A C 1
ATOM 1600 O O . ALA A 1 213 ? -8.414 -6.021 38.135 1.00 89.88 213 ALA A O 1
ATOM 1601 N N . ALA A 1 214 ? -8.416 -6.143 35.902 1.00 90.19 214 ALA A N 1
ATOM 1602 C CA . ALA A 1 214 ? -7.346 -7.141 35.839 1.00 90.19 214 ALA A CA 1
ATOM 1603 C C . ALA A 1 214 ? -6.047 -6.674 36.531 1.00 90.19 214 ALA A C 1
ATOM 1605 O O . ALA A 1 214 ? -5.394 -7.460 37.217 1.00 90.19 214 ALA A O 1
ATOM 1606 N N . ILE A 1 215 ? -5.672 -5.395 36.389 1.00 90.88 215 ILE A N 1
ATOM 1607 C CA . ILE A 1 215 ? -4.501 -4.834 37.090 1.00 90.88 215 ILE A CA 1
ATOM 1608 C C . ILE A 1 215 ? -4.757 -4.754 38.599 1.00 90.88 215 ILE A C 1
ATOM 1610 O O . ILE A 1 215 ? -3.850 -5.034 39.384 1.00 90.88 215 ILE A O 1
ATOM 1614 N N . ARG A 1 216 ? -5.983 -4.409 39.017 1.00 89.56 216 ARG A N 1
ATOM 1615 C CA . ARG A 1 216 ? -6.390 -4.416 40.431 1.00 89.56 216 ARG A CA 1
ATOM 1616 C C . ARG A 1 216 ? -6.273 -5.813 41.045 1.00 89.56 216 ARG A C 1
ATOM 1618 O O . ARG A 1 216 ? -5.810 -5.926 42.174 1.00 89.56 216 ARG A O 1
ATOM 1625 N N . ASP A 1 217 ? -6.593 -6.846 40.274 1.00 87.38 217 ASP A N 1
ATOM 1626 C CA . ASP A 1 217 ? -6.500 -8.252 40.682 1.00 87.38 217 ASP A CA 1
ATOM 1627 C C . ASP A 1 217 ? -5.059 -8.806 40.628 1.00 87.38 217 ASP A C 1
ATOM 1629 O O . ASP A 1 217 ? -4.818 -9.983 40.897 1.00 87.38 217 ASP A O 1
ATOM 1633 N N . GLY A 1 218 ? -4.071 -7.962 40.305 1.00 88.50 218 GLY A N 1
ATOM 1634 C CA . GLY A 1 218 ? -2.645 -8.290 40.361 1.00 88.50 218 GLY A CA 1
ATOM 1635 C C . GLY A 1 218 ? -2.012 -8.683 39.023 1.00 88.50 218 GLY A C 1
ATOM 1636 O O . GLY A 1 218 ? -0.825 -9.025 38.990 1.00 88.50 218 GLY A O 1
ATOM 1637 N N . ALA A 1 219 ? -2.740 -8.612 37.902 1.00 89.94 219 ALA A N 1
ATOM 1638 C CA . ALA A 1 219 ? -2.154 -8.825 36.582 1.00 89.94 219 ALA A CA 1
ATOM 1639 C C . ALA A 1 219 ? -1.290 -7.619 36.185 1.00 89.94 219 ALA A C 1
ATOM 1641 O O . ALA A 1 219 ? -1.785 -6.550 35.840 1.00 89.94 219 ALA A O 1
ATOM 1642 N N . THR A 1 220 ? 0.030 -7.794 36.211 1.00 88.94 220 THR A N 1
ATOM 1643 C CA . THR A 1 220 ? 0.977 -6.688 36.005 1.00 88.94 220 THR A CA 1
ATOM 1644 C C . THR A 1 220 ? 1.586 -6.666 34.610 1.00 88.94 220 THR A C 1
ATOM 1646 O O . THR A 1 220 ? 2.006 -5.613 34.136 1.00 88.94 220 THR A O 1
ATOM 1649 N N . LYS A 1 221 ? 1.640 -7.809 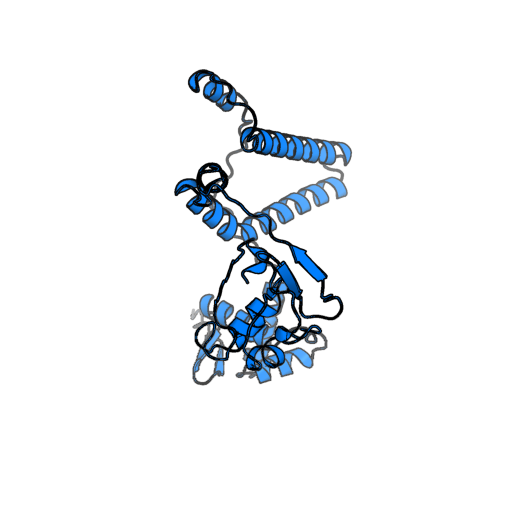33.919 1.00 89.94 221 LYS A N 1
ATOM 1650 C CA . LYS A 1 221 ? 2.204 -7.919 32.564 1.00 89.94 221 LYS A CA 1
ATOM 1651 C C . LYS A 1 221 ? 1.101 -8.024 31.507 1.00 89.94 221 LYS A C 1
ATOM 1653 O O . LYS A 1 221 ? 0.089 -8.669 31.774 1.00 89.94 221 LYS A O 1
ATOM 1658 N N . PRO A 1 222 ? 1.305 -7.522 30.271 1.00 89.56 222 PRO A N 1
ATOM 1659 C CA . PRO A 1 222 ? 0.314 -7.634 29.195 1.00 89.56 222 PRO A CA 1
ATOM 1660 C C . PRO A 1 222 ? -0.178 -9.066 28.951 1.00 89.56 222 PRO A C 1
ATOM 1662 O O . PRO A 1 222 ? -1.373 -9.285 28.789 1.00 89.56 222 PRO A O 1
ATOM 1665 N N . SER A 1 223 ? 0.715 -10.059 29.016 1.00 88.31 223 SER A N 1
ATOM 1666 C CA . SER A 1 223 ? 0.347 -11.473 28.876 1.00 88.31 223 SER A CA 1
ATOM 1667 C C . SER A 1 223 ? -0.536 -11.985 30.018 1.00 88.31 223 SER A C 1
ATOM 1669 O O . SER A 1 223 ? -1.423 -12.799 29.778 1.00 88.31 223 SER A O 1
ATOM 1671 N N . GLN A 1 224 ? -0.326 -11.498 31.244 1.00 88.81 224 GLN A N 1
ATOM 1672 C CA . GLN A 1 224 ? -1.158 -11.832 32.403 1.00 88.81 224 GLN A CA 1
ATOM 1673 C C . GLN A 1 224 ? -2.529 -11.165 32.305 1.00 88.81 224 GLN A C 1
ATOM 1675 O O . GLN A 1 224 ? -3.527 -11.797 32.623 1.00 88.81 224 GLN A O 1
ATOM 1680 N N . ILE A 1 225 ? -2.585 -9.925 31.812 1.00 87.62 225 ILE A N 1
ATOM 1681 C CA . ILE A 1 225 ? -3.840 -9.200 31.586 1.00 87.62 225 ILE A CA 1
ATOM 1682 C C . ILE A 1 225 ? -4.668 -9.919 30.515 1.00 87.62 225 ILE A C 1
ATOM 1684 O O . ILE A 1 225 ? -5.845 -10.183 30.725 1.00 87.62 225 ILE A O 1
ATOM 1688 N N . VAL A 1 226 ? -4.052 -10.315 29.397 1.00 89.62 226 VAL A N 1
ATOM 1689 C CA . VAL A 1 226 ? -4.725 -11.115 28.357 1.00 89.62 226 VAL A CA 1
ATOM 1690 C C . VAL A 1 226 ? -5.239 -12.441 28.928 1.00 89.62 226 VAL A C 1
ATOM 1692 O O . VAL A 1 226 ? -6.365 -12.833 28.630 1.00 89.62 226 VAL A O 1
ATOM 1695 N N . ALA A 1 227 ? -4.445 -13.120 29.763 1.00 85.75 227 ALA A N 1
ATOM 1696 C CA . ALA A 1 227 ? -4.854 -14.370 30.397 1.00 85.75 227 ALA A CA 1
ATOM 1697 C C . ALA A 1 227 ? -6.028 -14.177 31.371 1.00 85.75 227 ALA A C 1
ATOM 1699 O O . ALA A 1 227 ? -6.981 -14.947 31.307 1.00 85.75 227 ALA A O 1
ATOM 1700 N N . ALA A 1 228 ? -6.000 -13.138 32.212 1.00 85.25 228 ALA A N 1
ATOM 1701 C CA . ALA A 1 228 ? -7.084 -12.812 33.140 1.00 85.25 228 ALA A CA 1
ATOM 1702 C C . ALA A 1 228 ? -8.394 -12.529 32.389 1.00 85.25 228 ALA A C 1
ATOM 1704 O O . ALA A 1 228 ? -9.432 -13.102 32.699 1.00 85.25 228 ALA A O 1
ATOM 1705 N N . LEU A 1 229 ? -8.322 -11.743 31.311 1.00 82.81 229 LEU A N 1
ATOM 1706 C CA . LEU A 1 229 ? -9.486 -11.406 30.490 1.00 82.81 229 LEU A CA 1
ATOM 1707 C C . LEU A 1 229 ? -10.062 -12.607 29.724 1.00 82.81 229 LEU A C 1
ATOM 1709 O O . LEU A 1 229 ? -11.236 -12.579 29.350 1.00 82.81 229 LEU A O 1
ATOM 1713 N N . ALA A 1 230 ? -9.260 -13.648 29.472 1.00 78.38 230 ALA A N 1
ATOM 1714 C CA . ALA A 1 230 ? -9.692 -14.863 28.784 1.00 78.38 230 ALA A CA 1
ATOM 1715 C C . ALA A 1 230 ? -10.520 -15.807 29.676 1.00 78.38 230 ALA A C 1
ATOM 1717 O O . ALA A 1 230 ? -11.327 -16.571 29.142 1.00 78.38 230 ALA A O 1
ATOM 1718 N N . VAL A 1 231 ? -10.341 -15.755 31.003 1.00 67.12 231 VAL A N 1
ATOM 1719 C CA . VAL A 1 231 ? -11.052 -16.615 31.970 1.00 67.12 231 VAL A CA 1
ATOM 1720 C C . VAL A 1 231 ? -12.531 -16.234 32.082 1.00 67.12 231 VAL A C 1
ATOM 1722 O O . VAL A 1 231 ? -13.379 -17.116 32.176 1.00 67.12 231 VAL A O 1
ATOM 1725 N N . ASP A 1 232 ? -12.861 -14.950 31.938 1.00 61.72 232 ASP A N 1
ATOM 1726 C CA . ASP A 1 232 ? -14.231 -14.431 32.081 1.00 61.72 232 ASP A CA 1
ATOM 1727 C C . ASP A 1 232 ? -15.160 -14.729 30.887 1.00 61.72 232 ASP A C 1
ATOM 1729 O O . ASP A 1 232 ? -16.230 -14.138 30.762 1.00 61.72 232 ASP A O 1
ATOM 1733 N N . GLY A 1 233 ? -14.765 -15.593 29.942 1.00 54.44 233 GLY A N 1
ATOM 1734 C CA . GLY A 1 233 ? -15.583 -15.970 28.774 1.00 54.44 233 GLY A CA 1
ATOM 1735 C C . GLY A 1 233 ? -15.806 -14.857 27.732 1.00 54.44 233 GLY A C 1
ATOM 1736 O O . GLY A 1 233 ? -16.149 -15.150 26.589 1.00 54.44 233 GLY A O 1
ATOM 1737 N N . CYS A 1 234 ? -15.520 -13.600 28.079 1.00 47.38 234 CYS A N 1
ATOM 1738 C CA . CYS A 1 234 ? -15.689 -12.398 27.254 1.00 47.38 234 CYS A CA 1
ATOM 1739 C C . CYS A 1 234 ? -14.381 -11.907 26.593 1.00 47.38 234 CYS A C 1
ATOM 1741 O O . CYS A 1 234 ? -14.310 -10.772 26.122 1.00 47.38 234 CYS A O 1
ATOM 1743 N N . GLY A 1 235 ? -13.296 -12.690 26.642 1.00 50.00 235 GLY A N 1
ATOM 1744 C CA . GLY A 1 235 ? -11.940 -12.261 26.253 1.00 50.00 235 GLY A CA 1
ATOM 1745 C C . GLY A 1 235 ? -11.404 -12.799 24.930 1.00 50.00 235 GLY A C 1
ATOM 1746 O O . GLY A 1 235 ? -10.238 -12.556 24.622 1.00 50.00 235 GLY A O 1
ATOM 1747 N N . LYS A 1 236 ? -12.204 -13.530 24.141 1.00 53.72 236 LYS A N 1
ATOM 1748 C CA . LYS A 1 236 ? -11.702 -14.213 22.932 1.00 53.72 236 LYS A CA 1
ATOM 1749 C C . LYS A 1 236 ? -11.127 -13.283 21.849 1.00 53.72 236 LYS A C 1
ATOM 1751 O O . LYS A 1 236 ? -10.402 -13.779 20.991 1.00 53.72 236 LYS A O 1
ATOM 1756 N N . ASP A 1 237 ? -11.341 -11.967 21.931 1.00 62.00 237 ASP A N 1
ATOM 1757 C CA . ASP A 1 237 ? -10.995 -11.042 20.842 1.00 62.00 237 ASP A CA 1
ATOM 1758 C C . ASP A 1 237 ? -9.923 -9.981 21.163 1.00 62.00 237 ASP A C 1
ATOM 1760 O O . ASP A 1 237 ? -9.415 -9.319 20.249 1.00 62.00 237 ASP A O 1
ATOM 1764 N N . LEU A 1 238 ? -9.486 -9.833 22.421 1.00 72.88 238 LEU A N 1
ATOM 1765 C CA . LEU A 1 238 ? -8.446 -8.856 22.773 1.00 72.88 238 LEU A CA 1
ATOM 1766 C C . LEU A 1 238 ? -7.041 -9.423 22.552 1.00 72.88 238 LEU A C 1
ATOM 1768 O O . LEU A 1 238 ? -6.408 -10.008 23.427 1.00 72.88 238 LEU A O 1
ATOM 1772 N N . LYS A 1 239 ? -6.524 -9.205 21.339 1.00 83.81 239 LYS A N 1
ATOM 1773 C CA . LYS A 1 239 ? -5.131 -9.515 20.982 1.00 83.81 239 LYS A CA 1
ATOM 1774 C C . LYS A 1 239 ? -4.155 -8.686 21.827 1.00 83.81 239 LYS A C 1
ATOM 1776 O O . LYS A 1 239 ? -4.393 -7.503 22.060 1.00 83.81 239 LYS A O 1
ATOM 1781 N N . ASP A 1 240 ? -2.994 -9.262 22.148 1.00 84.62 240 ASP A N 1
ATOM 1782 C CA . ASP A 1 240 ? -1.898 -8.621 22.907 1.00 84.62 240 ASP A CA 1
ATOM 1783 C C . ASP A 1 240 ? -1.574 -7.194 22.420 1.00 84.62 240 ASP A C 1
ATOM 1785 O O . ASP A 1 240 ? -1.427 -6.260 23.207 1.00 84.62 240 ASP A O 1
ATOM 1789 N N . ARG A 1 241 ? -1.573 -6.987 21.097 1.00 85.88 241 ARG A N 1
ATOM 1790 C CA . ARG A 1 241 ? -1.360 -5.667 20.487 1.00 85.88 241 ARG A CA 1
ATOM 1791 C C . ARG A 1 241 ? -2.391 -4.618 20.928 1.00 85.88 241 ARG A C 1
ATOM 1793 O O . ARG A 1 241 ? -2.017 -3.467 21.129 1.00 85.88 241 ARG A O 1
ATOM 1800 N N . ARG A 1 242 ? -3.670 -4.989 21.048 1.00 88.81 242 ARG A N 1
ATOM 1801 C CA . ARG A 1 242 ? -4.748 -4.071 21.452 1.00 88.81 242 ARG A CA 1
ATOM 1802 C C . ARG A 1 242 ? -4.670 -3.756 22.943 1.00 88.81 242 ARG A C 1
ATOM 1804 O O . ARG A 1 242 ? -4.844 -2.600 23.302 1.00 88.81 242 ARG A O 1
ATOM 1811 N N . VAL A 1 243 ? -4.314 -4.734 23.780 1.00 89.88 243 VAL A N 1
ATOM 1812 C CA . VAL A 1 243 ? -4.068 -4.511 25.217 1.00 89.88 243 VAL A CA 1
ATOM 1813 C C . VAL A 1 243 ? -2.945 -3.493 25.429 1.00 89.88 243 VAL A C 1
ATOM 1815 O O . VAL A 1 243 ? -3.122 -2.544 26.182 1.00 89.88 243 VAL A O 1
ATOM 1818 N N . ARG A 1 244 ? -1.824 -3.605 24.701 1.00 90.69 244 ARG A N 1
ATOM 1819 C CA . ARG A 1 244 ? -0.732 -2.610 24.774 1.00 90.69 244 ARG A CA 1
ATOM 1820 C C . ARG A 1 244 ? -1.159 -1.209 24.333 1.00 90.69 244 ARG A C 1
ATOM 1822 O O . ARG A 1 244 ? -0.702 -0.222 24.904 1.00 90.69 244 ARG A O 1
ATOM 1829 N N . GLN A 1 245 ? -2.026 -1.117 23.325 1.00 91.94 245 GLN A N 1
ATOM 1830 C CA . GLN A 1 245 ? -2.571 0.166 22.891 1.00 91.94 245 GLN A CA 1
ATOM 1831 C C . GLN A 1 245 ? -3.444 0.792 23.990 1.00 91.94 245 GLN A C 1
ATOM 1833 O O . GLN A 1 245 ? -3.195 1.928 24.375 1.00 91.94 245 GLN A O 1
ATOM 1838 N N . LEU A 1 246 ? -4.392 0.033 24.547 1.00 91.19 246 LEU A N 1
ATOM 1839 C CA . LEU A 1 246 ? -5.279 0.509 25.615 1.00 91.19 246 LEU A CA 1
ATOM 1840 C C . LEU A 1 246 ? -4.510 0.873 26.893 1.00 91.19 246 LEU A C 1
ATOM 1842 O O . LEU A 1 246 ? -4.850 1.847 27.551 1.00 91.19 246 LEU A O 1
ATOM 1846 N N . LEU A 1 247 ? -3.437 0.150 27.229 1.00 91.00 247 LEU A N 1
ATOM 1847 C CA . LEU A 1 247 ? -2.550 0.514 28.342 1.00 91.00 247 LEU A CA 1
ATOM 1848 C C . LEU A 1 247 ? -1.860 1.862 28.109 1.00 91.00 247 LEU A C 1
ATOM 1850 O O . LEU A 1 247 ? -1.750 2.657 29.035 1.00 91.00 247 LEU A O 1
ATOM 1854 N N . THR A 1 248 ? -1.449 2.142 26.871 1.00 91.56 248 THR A N 1
ATOM 1855 C CA . THR A 1 248 ? -0.845 3.431 26.501 1.00 91.56 248 THR A CA 1
ATOM 1856 C C . THR A 1 248 ? -1.856 4.572 26.649 1.00 91.56 248 THR A C 1
ATOM 1858 O O . THR A 1 248 ? -1.522 5.631 27.175 1.00 91.56 248 THR A O 1
ATOM 1861 N N . GLU A 1 249 ? -3.104 4.342 26.235 1.00 91.38 249 GLU A N 1
ATOM 1862 C CA . GLU A 1 249 ? -4.214 5.289 26.405 1.00 91.38 249 GLU A CA 1
ATOM 1863 C C . GLU A 1 249 ? -4.530 5.515 27.897 1.00 91.38 249 GLU A C 1
ATOM 1865 O O . GLU A 1 249 ? -4.627 6.654 28.339 1.00 91.38 249 GLU A O 1
ATOM 1870 N N . LEU A 1 250 ? -4.572 4.456 28.713 1.00 90.75 250 LEU A N 1
ATOM 1871 C CA . LEU A 1 250 ? -4.782 4.548 30.166 1.00 90.75 250 LEU A CA 1
ATOM 1872 C C . LEU A 1 250 ? -3.655 5.282 30.910 1.00 90.75 250 LEU A C 1
ATOM 1874 O O . LEU A 1 250 ? -3.895 5.866 31.971 1.00 90.75 250 LEU A O 1
ATOM 1878 N N . VAL A 1 251 ? -2.433 5.246 30.376 1.00 91.69 251 VAL A N 1
ATOM 1879 C CA . VAL A 1 251 ? -1.291 6.014 30.894 1.00 91.69 251 VAL A CA 1
ATOM 1880 C C . VAL A 1 251 ? -1.419 7.485 30.530 1.00 91.69 251 VAL A C 1
ATOM 1882 O O . VAL A 1 251 ? -1.195 8.336 31.389 1.00 91.69 251 VAL A O 1
ATOM 1885 N N . ALA A 1 252 ? -1.835 7.793 29.299 1.00 87.31 252 ALA A N 1
ATOM 1886 C CA . ALA A 1 252 ? -2.143 9.161 28.888 1.00 87.31 252 ALA A CA 1
ATOM 1887 C C . ALA A 1 252 ? -3.291 9.762 29.724 1.00 87.31 252 ALA A C 1
ATOM 1889 O O . ALA A 1 252 ? -3.201 10.912 30.147 1.00 87.31 252 ALA A O 1
ATOM 1890 N N . ASP A 1 253 ? -4.304 8.955 30.055 1.00 84.81 253 ASP A N 1
ATOM 1891 C CA . ASP A 1 253 ? -5.410 9.305 30.959 1.00 84.81 253 ASP A CA 1
ATOM 1892 C C . ASP A 1 253 ? -4.993 9.400 32.442 1.00 84.81 253 ASP A C 1
ATOM 1894 O O . ASP A 1 253 ? -5.800 9.766 33.299 1.00 84.81 253 ASP A O 1
ATOM 1898 N N . GLY A 1 254 ? -3.761 9.015 32.788 1.00 89.44 254 GLY A N 1
ATOM 1899 C CA . GLY A 1 254 ? -3.244 9.045 34.157 1.00 89.44 254 GLY A CA 1
ATOM 1900 C C . GLY A 1 254 ? -3.848 8.006 35.110 1.00 89.44 254 GLY A C 1
ATOM 1901 O O . GLY A 1 254 ? -3.632 8.112 36.319 1.00 89.44 254 GLY A O 1
ATOM 1902 N N . LYS A 1 255 ? -4.579 7.007 34.599 1.00 87.31 255 LYS A N 1
ATOM 1903 C CA . LYS A 1 255 ? -5.218 5.933 35.388 1.00 87.31 255 LYS A CA 1
ATOM 1904 C C . LYS A 1 255 ? -4.241 4.805 35.745 1.00 87.31 255 LYS A C 1
ATOM 1906 O O . LYS A 1 255 ? -4.378 4.158 36.782 1.00 87.31 255 LYS A O 1
ATOM 1911 N N . VAL A 1 256 ? -3.246 4.572 34.892 1.00 90.50 256 VAL A N 1
ATOM 1912 C CA . VAL A 1 256 ? -2.212 3.532 35.035 1.00 90.50 256 VAL A CA 1
ATOM 1913 C C . VAL A 1 256 ? -0.837 4.184 34.852 1.00 90.50 256 VAL A C 1
ATOM 1915 O O . VAL A 1 256 ? -0.720 5.178 34.142 1.00 90.50 256 VAL A O 1
ATOM 1918 N N . HIS A 1 257 ? 0.210 3.652 35.481 1.00 90.12 257 HIS A N 1
ATOM 1919 C CA . HIS A 1 257 ? 1.596 4.042 35.205 1.00 90.12 257 HIS A CA 1
ATOM 1920 C C . HIS A 1 257 ? 2.443 2.833 34.786 1.00 90.12 257 HIS A C 1
ATOM 1922 O O . HIS A 1 257 ? 2.195 1.702 35.217 1.00 90.12 257 HIS A O 1
ATOM 1928 N N . ASP A 1 258 ? 3.438 3.086 33.933 1.00 86.94 258 ASP A N 1
ATOM 1929 C CA . ASP A 1 258 ? 4.462 2.105 33.569 1.00 86.94 258 ASP A CA 1
ATOM 1930 C C . ASP A 1 258 ? 5.493 2.025 34.704 1.00 86.94 258 ASP A C 1
ATOM 1932 O O . ASP A 1 258 ? 6.185 2.997 35.008 1.00 86.94 258 ASP A O 1
ATOM 1936 N N . GLY A 1 259 ? 5.561 0.871 35.363 1.00 80.38 259 GLY A N 1
ATOM 1937 C CA . GLY A 1 259 ? 6.535 0.564 36.408 1.00 80.38 259 GLY A CA 1
ATOM 1938 C C . GLY A 1 259 ? 7.902 0.132 35.865 1.00 80.38 259 GLY A C 1
ATOM 1939 O O . GLY A 1 259 ? 8.787 -0.184 36.659 1.00 80.38 259 GLY A O 1
ATOM 1940 N N . GLY A 1 260 ? 8.080 0.100 34.540 1.00 77.94 260 GLY A N 1
ATOM 1941 C CA . GLY A 1 260 ? 9.280 -0.381 33.864 1.00 77.94 260 GLY A CA 1
ATOM 1942 C C . GLY A 1 260 ? 9.256 -1.891 33.608 1.00 77.94 260 GLY A C 1
ATOM 1943 O O . GLY A 1 260 ? 8.492 -2.644 34.205 1.00 77.94 260 GLY A O 1
ATOM 1944 N N . GLN A 1 261 ? 10.093 -2.357 32.672 1.00 79.12 261 GLN A N 1
ATOM 1945 C CA . GLN A 1 261 ? 10.199 -3.777 32.277 1.00 79.12 261 GLN A CA 1
ATOM 1946 C C . GLN A 1 261 ? 8.863 -4.431 31.846 1.00 79.12 261 GLN A C 1
ATOM 1948 O O . GLN A 1 261 ? 8.693 -5.649 31.948 1.00 79.12 261 GLN A O 1
ATOM 1953 N N . GLY A 1 262 ? 7.914 -3.635 31.339 1.00 81.19 262 GLY A N 1
ATOM 1954 C CA . GLY A 1 262 ? 6.601 -4.113 30.894 1.00 81.19 262 GLY A CA 1
ATOM 1955 C C . GLY A 1 262 ? 5.643 -4.464 32.037 1.00 81.19 262 GLY A C 1
ATOM 1956 O O . GLY A 1 262 ? 4.752 -5.293 31.840 1.00 81.19 262 GLY A O 1
ATOM 1957 N N . VAL A 1 263 ? 5.852 -3.873 33.216 1.00 85.75 263 VAL A N 1
ATOM 1958 C CA . VAL A 1 263 ? 5.002 -4.000 34.404 1.00 85.75 263 VAL A CA 1
ATOM 1959 C C . VAL A 1 263 ? 4.124 -2.759 34.528 1.00 85.75 263 VAL A C 1
ATOM 1961 O O . VAL A 1 263 ? 4.630 -1.649 34.636 1.00 85.75 263 VAL A O 1
ATOM 1964 N N . TRP A 1 264 ? 2.810 -2.947 34.563 1.00 87.50 264 TRP A N 1
ATOM 1965 C CA . TRP A 1 264 ? 1.814 -1.882 34.671 1.00 87.50 264 TRP A CA 1
ATOM 1966 C C . TRP A 1 264 ? 1.170 -1.904 36.052 1.00 87.50 264 TRP A C 1
ATOM 1968 O O . TRP A 1 264 ? 0.868 -2.974 36.585 1.00 87.50 264 TRP A O 1
ATOM 1978 N N . LYS A 1 265 ? 0.964 -0.724 36.638 1.00 89.25 265 LYS A N 1
ATOM 1979 C CA . LYS A 1 265 ? 0.365 -0.567 37.968 1.00 89.25 265 LYS A CA 1
ATOM 1980 C C . LYS A 1 265 ? -0.685 0.534 37.954 1.00 89.25 265 LYS A C 1
ATOM 1982 O O . LYS A 1 265 ? -0.526 1.544 37.268 1.00 89.25 265 LYS A O 1
ATOM 1987 N N . LEU A 1 266 ? -1.744 0.366 38.742 1.00 88.62 266 LEU A N 1
ATOM 1988 C CA . LEU A 1 266 ? -2.703 1.446 38.960 1.00 88.62 266 LEU A CA 1
ATOM 1989 C C . LEU A 1 266 ? -1.992 2.619 39.627 1.00 88.62 266 LEU A C 1
ATOM 1991 O O . LEU A 1 266 ? -1.147 2.438 40.506 1.00 88.62 266 LEU A O 1
ATOM 1995 N N . ARG A 1 267 ? -2.306 3.832 39.178 1.00 84.12 267 ARG A N 1
ATOM 1996 C CA . ARG A 1 267 ? -1.923 5.020 39.928 1.00 84.12 267 ARG A CA 1
ATOM 1997 C C . ARG A 1 267 ? -2.833 5.042 41.149 1.00 84.12 267 ARG A C 1
ATOM 1999 O O . ARG A 1 267 ? -4.049 5.112 40.982 1.00 84.12 267 ARG A O 1
ATOM 2006 N N . GLU A 1 268 ? -2.271 4.909 42.348 1.00 72.94 268 GLU A N 1
ATOM 2007 C CA . GLU A 1 268 ? -3.039 5.138 43.571 1.00 72.94 268 GLU A CA 1
ATOM 2008 C C . GLU A 1 268 ? -3.680 6.520 43.431 1.00 72.94 268 GLU A C 1
ATOM 2010 O O . GLU A 1 268 ? -2.985 7.529 43.284 1.00 72.94 268 GLU A O 1
ATOM 2015 N N . GLN A 1 269 ? -5.013 6.561 43.366 1.00 51.12 269 GLN A N 1
ATOM 2016 C CA . GLN A 1 269 ? -5.724 7.811 43.564 1.00 51.12 269 GLN A CA 1
ATOM 2017 C C . GLN A 1 269 ? -5.380 8.217 44.990 1.00 51.12 269 GLN A C 1
ATOM 2019 O O . GLN A 1 269 ? -5.865 7.601 45.937 1.00 51.12 269 GLN A O 1
ATOM 2024 N N . ALA A 1 270 ? -4.466 9.179 45.125 1.00 40.44 270 ALA A N 1
ATOM 2025 C CA . ALA A 1 270 ? -4.192 9.826 46.391 1.00 40.44 270 ALA A CA 1
ATOM 2026 C C . ALA A 1 270 ? -5.547 10.186 47.002 1.00 40.44 270 ALA A C 1
ATOM 2028 O O . ALA A 1 270 ? -6.353 10.870 46.366 1.00 40.44 270 ALA A O 1
ATOM 2029 N N . GLY A 1 271 ? -5.818 9.612 48.172 1.00 38.97 271 GLY A N 1
ATOM 2030 C CA . GLY A 1 271 ? -7.066 9.807 48.876 1.00 38.97 271 GLY A CA 1
ATOM 2031 C C . GLY A 1 271 ? -7.375 11.293 48.985 1.00 38.97 271 GLY A C 1
ATOM 2032 O O . GLY A 1 271 ? -6.536 12.092 49.396 1.00 38.97 271 GLY A O 1
ATOM 2033 N N . SER A 1 272 ? -8.610 11.624 48.622 1.00 35.22 272 SER A N 1
ATOM 2034 C CA . SER A 1 272 ? -9.411 12.598 49.351 1.00 35.22 272 SER A CA 1
ATOM 2035 C C . SER A 1 272 ? -9.302 12.256 50.840 1.00 35.22 272 SER A C 1
ATOM 2037 O O . SER A 1 272 ? -10.029 11.393 51.326 1.00 35.22 272 SER A O 1
ATOM 2039 N N . ALA A 1 273 ? -8.324 12.849 51.518 1.00 35.72 273 ALA A N 1
ATOM 2040 C CA . ALA A 1 273 ? -8.324 12.953 52.963 1.00 35.72 273 ALA A CA 1
ATOM 2041 C C . ALA A 1 273 ? -9.239 14.127 53.326 1.00 35.72 273 ALA A C 1
ATOM 2043 O O . ALA A 1 273 ? -9.085 15.216 52.765 1.00 35.72 273 ALA A O 1
ATOM 2044 N N . ASP A 1 274 ? -10.199 13.823 54.197 1.00 36.22 274 ASP A N 1
ATOM 2045 C CA . ASP A 1 274 ? -10.998 14.764 54.986 1.00 36.22 274 ASP A CA 1
ATOM 2046 C C . ASP A 1 274 ? -10.156 15.876 55.638 1.00 36.22 274 ASP A C 1
ATOM 2048 O O . ASP A 1 274 ? -8.995 15.601 56.033 1.00 36.22 274 ASP A O 1
#

Radius of gyration: 28.93 Å; Cα contacts (8 Å, |Δi|>4): 190; chains: 1; bounding box: 64×57×84 Å

Sequence (274 aa):
MTRKLGISYVVISQYAGLPTFGGLEPLRSSIMAGNALVMYTRSKSPGNLMAGLEVDPLTIPQIKGYAYTMRTGATGRVAPFRNRLITNPAERWIEDAPRWSLNEQDAVWVMEAYAKRATDVSQIRAAQGEILRKVMSGEISPEAAMAGAKSAAEAHDIVQRASGTPGAMQTGPVAERMEALVGSVPSWPDVSVSDIKAPVNAEEADNQARIIAAIRDGATKPSQIVAALAVDGCGKDLKDRRVRQLLTELVADGKVHDGGQGVWKLREQAGSAD